Protein AF-A0A2J0KSE9-F1 (afdb_monomer_lite)

Foldseek 3Di:
DVVVVVCVVVPDPVVVLLVVCVVLLVLLVVCLVVLLPDDLVRLLCVLVVVLVVVVVPDDLVNCLSVLLNSLQSLCCVPVVDHQDSLLSVQLVCVLVVHHSDDDPPNPNLSSVLSNLSSVLSVQQEDEDADAAPVCLVVSCVNSVSSQVSSVFFADEDHPPDDQVSVVVHSSTSYYGYHPVRVVVLVVVCVVDPDNVSRD

pLDDT: mean 95.35, std 8.47, range [57.0, 98.94]

Radius of gyration: 18.78 Å; chains: 1; bounding box: 44×55×50 Å

Secondary structure (DSSP, 8-state):
-HHHHHHHHH--HHHHHHHHHHHHHHHHHHHHHHHTTS-HHHHHTHHHHHHHHHHTT--HHHHHHHHHHHHHHHHHHHHS-PPPHHHHHHHHHHHTT------TTS-HHHHHHHHHHHHHTTSS-EEEEESSHHHHHHHHHHHHHHHHHTT--EEE--TT--HHHHHHHHTSSEEEEEHHHHHHHHHHHTT-SSGGG--

Sequence (199 aa):
MLNWILSKTIGTQNSRMLRRFAPTVERINSLEPEISRLSDAALGAKTAVFKERLKNGETLDALLPEAFAVVRETGKRILNMRHFDVQLIGGMALHRGKIAEMATGEGKTLVATLAVYLNALTGKGVHVVTVNDYLAKRDREWMGPIYEFLGLTIDTIQHNSSQEERQRAYASDVTYGTNNEFGFDYLRDNMVRHVSQRV

Structure (mmCIF, N/CA/C/O backbone):
data_AF-A0A2J0KSE9-F1
#
_entry.id   AF-A0A2J0KSE9-F1
#
loop_
_atom_site.group_PDB
_atom_site.id
_atom_site.type_symbol
_atom_site.label_atom_id
_atom_site.label_alt_id
_atom_site.label_comp_id
_atom_site.label_asym_id
_atom_site.label_entity_id
_atom_site.label_seq_id
_atom_site.pdbx_PDB_ins_code
_atom_site.Cartn_x
_atom_site.Cartn_y
_atom_site.Cartn_z
_atom_site.occupancy
_atom_site.B_iso_or_equiv
_atom_site.auth_seq_id
_atom_site.auth_comp_id
_atom_site.auth_asym_id
_atom_site.auth_atom_id
_atom_site.pdbx_PDB_model_num
ATOM 1 N N . MET A 1 1 ? -20.892 33.898 -13.514 1.00 57.00 1 MET A N 1
ATOM 2 C CA . MET A 1 1 ? -21.308 34.191 -12.120 1.00 57.00 1 MET A CA 1
ATOM 3 C C . MET A 1 1 ? -22.178 33.094 -11.509 1.00 57.00 1 MET A C 1
ATOM 5 O O . MET A 1 1 ? -21.810 32.598 -10.453 1.00 57.00 1 MET A O 1
ATOM 9 N N . LEU A 1 2 ? -23.258 32.646 -12.165 1.00 59.06 2 LEU A N 1
ATOM 10 C CA . LEU A 1 2 ? -24.169 31.622 -11.620 1.00 59.06 2 LEU A CA 1
ATOM 11 C C . LEU A 1 2 ? -23.479 30.278 -11.288 1.00 59.06 2 LEU A C 1
ATOM 13 O O . LEU A 1 2 ? -23.631 29.769 -10.183 1.00 59.06 2 LEU A O 1
ATOM 17 N N . ASN A 1 3 ? -22.623 29.764 -12.183 1.00 60.75 3 ASN A N 1
ATOM 18 C CA . ASN A 1 3 ? -21.849 28.530 -11.950 1.00 60.75 3 ASN A CA 1
ATOM 19 C C . ASN A 1 3 ? -20.848 28.637 -10.785 1.00 60.75 3 ASN A C 1
ATOM 21 O O . ASN A 1 3 ? -20.603 27.655 -10.091 1.00 60.75 3 ASN A O 1
ATOM 25 N N . TRP A 1 4 ? -20.292 29.826 -10.534 1.00 67.19 4 TRP A N 1
ATOM 26 C CA . TRP A 1 4 ? -19.368 30.057 -9.419 1.00 67.19 4 TRP A CA 1
ATOM 27 C C . TRP A 1 4 ? -20.111 30.031 -8.077 1.00 67.19 4 TRP A C 1
ATOM 29 O O . TRP A 1 4 ? -19.671 29.365 -7.142 1.00 67.19 4 TRP A O 1
ATOM 39 N N . ILE A 1 5 ? -21.292 30.654 -8.013 1.00 66.19 5 ILE A N 1
ATOM 40 C CA . ILE A 1 5 ? -22.157 30.645 -6.824 1.00 66.19 5 ILE A CA 1
ATOM 41 C C . ILE A 1 5 ? -22.696 29.228 -6.550 1.00 66.19 5 ILE A C 1
ATOM 43 O O . ILE A 1 5 ? -22.617 28.760 -5.417 1.00 66.19 5 ILE A O 1
ATOM 47 N N . LEU A 1 6 ? -23.143 28.503 -7.584 1.00 60.50 6 LEU A N 1
ATOM 48 C CA . LEU A 1 6 ? -23.597 27.107 -7.477 1.00 60.50 6 LEU A CA 1
ATOM 49 C C . LEU A 1 6 ? -22.476 26.148 -7.041 1.00 60.50 6 LEU A C 1
ATOM 51 O O . LEU A 1 6 ? -22.708 25.251 -6.233 1.00 60.50 6 LEU A O 1
ATOM 55 N N . SER A 1 7 ? -21.240 26.352 -7.514 1.00 59.66 7 SER A N 1
ATOM 56 C CA . SER A 1 7 ? -20.082 25.561 -7.069 1.00 59.66 7 SER A CA 1
ATOM 57 C C . SER A 1 7 ? -19.719 25.794 -5.596 1.00 59.66 7 SER A C 1
ATOM 59 O O . SER A 1 7 ? -19.244 24.868 -4.938 1.00 59.66 7 SER A O 1
ATOM 61 N N . LYS A 1 8 ? -19.991 26.991 -5.052 1.00 62.00 8 LYS A N 1
ATOM 62 C CA . LYS A 1 8 ? -19.783 27.316 -3.632 1.00 62.00 8 LYS A CA 1
ATOM 63 C C . LYS A 1 8 ? -20.833 26.684 -2.715 1.00 62.00 8 LYS A C 1
ATOM 65 O O . LYS A 1 8 ? -20.494 26.330 -1.591 1.00 62.00 8 LYS A O 1
ATOM 70 N N . THR A 1 9 ? -22.075 26.524 -3.173 1.00 60.41 9 THR A N 1
ATOM 71 C CA . THR A 1 9 ? -23.174 25.972 -2.359 1.00 60.41 9 THR A CA 1
ATOM 72 C C . THR A 1 9 ? -23.300 24.448 -2.471 1.00 60.41 9 THR A C 1
ATOM 74 O O . THR A 1 9 ? -23.519 23.779 -1.464 1.00 60.41 9 THR A O 1
ATOM 77 N N . ILE A 1 10 ? -23.094 23.872 -3.661 1.00 66.38 10 ILE A N 1
ATOM 78 C CA . ILE A 1 10 ? -23.206 22.418 -3.919 1.00 66.38 10 ILE A CA 1
ATOM 79 C C . ILE A 1 10 ? -21.850 21.700 -3.739 1.00 66.38 10 ILE A C 1
ATOM 81 O O . ILE A 1 10 ? -21.796 20.491 -3.488 1.00 66.38 10 ILE A O 1
ATOM 85 N N . GLY A 1 11 ? -20.745 22.449 -3.797 1.00 69.62 11 GLY A N 1
ATOM 86 C CA . GLY A 1 11 ? -19.382 21.924 -3.772 1.00 69.62 11 GLY A CA 1
ATOM 87 C C . GLY A 1 11 ? -18.942 21.363 -5.128 1.00 69.62 11 GLY A C 1
ATOM 88 O O . GLY A 1 11 ? -19.752 20.964 -5.970 1.00 69.62 11 GLY A O 1
ATOM 89 N N . THR A 1 12 ? -17.628 21.300 -5.351 1.00 84.06 12 THR A N 1
ATOM 90 C CA . THR A 1 12 ? -17.071 20.668 -6.556 1.00 84.06 12 THR A CA 1
ATOM 91 C C . THR A 1 12 ? -17.285 19.149 -6.521 1.00 84.06 12 THR A C 1
ATOM 93 O O . THR A 1 12 ? -17.648 18.568 -5.493 1.00 84.06 12 THR A O 1
ATOM 96 N N . GLN A 1 13 ? -17.061 18.467 -7.647 1.00 82.56 13 GLN A N 1
ATOM 97 C CA . GLN A 1 13 ? -17.038 17.000 -7.674 1.00 82.56 13 GLN A CA 1
ATOM 98 C C . GLN A 1 13 ? -16.040 16.436 -6.646 1.00 82.56 13 GLN A C 1
ATOM 100 O O . GLN A 1 13 ? -16.376 15.495 -5.926 1.00 82.56 13 GLN A O 1
ATOM 105 N N . ASN A 1 14 ? -14.871 17.072 -6.512 1.00 83.31 14 ASN A N 1
ATOM 106 C CA . ASN A 1 14 ? -13.844 16.687 -5.545 1.00 83.31 14 ASN A CA 1
ATOM 107 C C . ASN A 1 14 ? -14.318 16.915 -4.107 1.00 83.31 14 ASN A C 1
ATOM 109 O O . ASN A 1 14 ? -14.236 16.002 -3.292 1.00 83.31 14 ASN A O 1
ATOM 113 N N . SER A 1 15 ? -14.918 18.070 -3.799 1.00 84.81 15 SER A N 1
ATOM 114 C CA . SER A 1 15 ? -15.466 18.336 -2.460 1.00 84.81 15 SER A CA 1
ATOM 115 C C . SER A 1 15 ? -16.537 17.315 -2.064 1.00 84.81 15 SER A C 1
ATOM 117 O O . SER A 1 15 ? -16.578 16.867 -0.920 1.00 84.81 15 SER A O 1
ATOM 119 N N . ARG A 1 16 ? -17.389 16.902 -3.011 1.00 86.12 16 ARG A N 1
ATOM 120 C CA . ARG A 1 16 ? -18.399 15.858 -2.776 1.00 86.12 16 ARG A CA 1
ATOM 121 C C . ARG A 1 16 ? -17.774 14.478 -2.576 1.00 86.12 16 ARG A C 1
ATOM 123 O O . ARG A 1 16 ? -18.254 13.732 -1.730 1.00 86.12 16 ARG A O 1
ATOM 130 N N . MET A 1 17 ? -16.713 14.140 -3.309 1.00 85.56 17 MET A N 1
ATOM 131 C CA . MET A 1 17 ? -15.977 12.887 -3.111 1.00 85.56 17 MET A CA 1
ATOM 132 C C . MET A 1 17 ? -15.304 12.842 -1.735 1.00 85.56 17 MET A C 1
ATOM 134 O O . MET A 1 17 ? -15.473 11.861 -1.021 1.00 85.56 17 MET A O 1
ATOM 138 N N . LEU A 1 18 ? -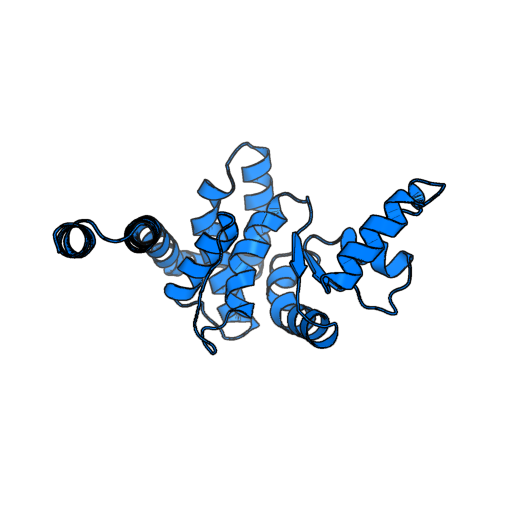14.635 13.921 -1.323 1.00 87.81 18 LEU A N 1
ATOM 139 C CA . LEU A 1 18 ? -14.011 14.022 -0.001 1.00 87.81 18 LEU A CA 1
ATOM 140 C C . LEU A 1 18 ? -15.038 13.866 1.128 1.00 87.81 18 LEU A C 1
ATOM 142 O O . LEU A 1 18 ? -14.812 13.104 2.064 1.00 87.81 18 LEU A O 1
ATOM 146 N N . ARG A 1 19 ? -16.215 14.498 1.005 1.00 90.06 19 ARG A N 1
ATOM 147 C CA . ARG A 1 19 ? -17.318 14.316 1.970 1.00 90.06 19 ARG A CA 1
ATOM 148 C C . ARG A 1 19 ? -17.792 12.864 2.072 1.00 90.06 19 ARG A C 1
ATOM 150 O O . ARG A 1 19 ? -18.207 12.450 3.144 1.00 90.06 19 ARG A O 1
ATOM 157 N N . ARG A 1 20 ? -17.718 12.081 0.988 1.00 92.25 20 ARG A N 1
ATOM 158 C CA . ARG A 1 20 ? -18.073 10.648 1.005 1.00 92.25 20 ARG A CA 1
ATOM 159 C C . ARG A 1 20 ? -17.039 9.781 1.724 1.00 92.25 20 ARG A C 1
ATOM 161 O O . ARG A 1 20 ? -17.387 8.680 2.125 1.00 92.25 20 ARG A O 1
ATOM 168 N N . PHE A 1 21 ? -15.804 10.254 1.880 1.00 95.69 21 PHE A N 1
ATOM 169 C CA . PHE A 1 21 ? -14.764 9.542 2.622 1.00 95.69 21 PHE A CA 1
ATOM 170 C C . PHE A 1 21 ? -14.798 9.817 4.125 1.00 95.69 21 PHE A C 1
ATOM 172 O O . PHE A 1 21 ? -14.326 8.979 4.887 1.00 95.69 21 PHE A O 1
ATOM 179 N N . ALA A 1 22 ? -15.373 10.942 4.563 1.00 95.62 22 ALA A N 1
ATOM 180 C CA . ALA A 1 22 ? -15.406 11.319 5.977 1.00 95.62 22 ALA A CA 1
ATOM 181 C C . ALA A 1 22 ? -16.014 10.235 6.898 1.00 95.62 22 ALA A C 1
ATOM 183 O O . ALA A 1 22 ? -15.348 9.878 7.869 1.00 95.62 22 ALA A O 1
ATOM 184 N N . PRO A 1 23 ? -17.164 9.602 6.573 1.00 97.81 23 PRO A N 1
ATOM 185 C CA . PRO A 1 23 ? -17.704 8.525 7.411 1.00 97.81 23 PRO A CA 1
ATOM 186 C C . PRO A 1 23 ? -16.762 7.318 7.513 1.00 97.81 23 PRO A C 1
ATOM 188 O O . PRO A 1 23 ? -16.669 6.666 8.550 1.00 97.81 23 PRO A O 1
ATOM 191 N N . THR A 1 24 ? -16.025 7.016 6.441 1.00 98.31 24 THR A N 1
ATOM 192 C CA . THR A 1 24 ? -15.040 5.931 6.435 1.00 98.31 24 THR A CA 1
ATOM 193 C C . THR A 1 24 ? -13.815 6.280 7.279 1.00 98.31 24 THR A C 1
ATOM 195 O O . THR A 1 24 ? -13.326 5.419 8.004 1.00 98.31 24 THR A O 1
ATOM 198 N N . VAL A 1 25 ? -13.344 7.534 7.245 1.00 98.62 25 VAL A N 1
ATOM 199 C CA . VAL A 1 25 ? -12.281 8.021 8.145 1.00 98.62 25 VAL A CA 1
ATOM 200 C C . VAL A 1 25 ? -12.707 7.869 9.604 1.00 98.62 25 VAL A C 1
ATOM 202 O O . VAL A 1 25 ? -11.964 7.298 10.398 1.00 98.62 25 VAL A O 1
ATOM 205 N N . GLU A 1 26 ? -13.916 8.315 9.950 1.00 98.44 26 GLU A N 1
ATOM 206 C CA . GLU A 1 26 ? -14.472 8.165 11.300 1.00 98.44 26 GLU A CA 1
ATOM 207 C C . GLU A 1 26 ? -14.541 6.693 11.714 1.00 98.44 26 GLU A C 1
ATOM 209 O O . GLU A 1 26 ? -14.135 6.340 12.824 1.00 98.44 26 GLU A O 1
ATOM 214 N N . ARG A 1 27 ? -14.967 5.809 10.802 1.00 98.62 27 ARG A N 1
ATOM 215 C CA . ARG A 1 27 ? -14.986 4.366 11.053 1.00 98.62 27 ARG A CA 1
ATOM 216 C C . ARG A 1 27 ? -13.585 3.816 11.317 1.00 98.62 27 ARG A C 1
ATOM 218 O O . ARG A 1 27 ? -13.425 3.093 12.295 1.00 98.62 27 ARG A O 1
ATOM 225 N N . ILE A 1 28 ? -12.583 4.173 10.512 1.00 98.81 28 ILE A N 1
ATOM 226 C CA . ILE A 1 28 ? -11.183 3.759 10.723 1.00 98.81 28 ILE A CA 1
ATOM 227 C C . ILE A 1 28 ? -10.681 4.256 12.086 1.00 98.81 28 ILE A C 1
ATOM 229 O O . ILE A 1 28 ? -10.120 3.479 12.856 1.00 98.81 28 ILE A O 1
ATOM 233 N N . ASN A 1 29 ? -10.928 5.526 12.422 1.00 98.62 29 ASN A N 1
ATOM 234 C CA . ASN A 1 29 ? -10.544 6.122 13.705 1.00 98.62 29 ASN A CA 1
ATOM 235 C C . ASN A 1 29 ? -11.205 5.397 14.890 1.00 98.62 29 ASN A C 1
ATOM 237 O O . ASN A 1 29 ? -10.548 5.129 15.893 1.00 98.62 29 ASN A O 1
ATOM 241 N N . SER A 1 30 ? -12.480 5.017 14.758 1.00 98.69 30 SER A N 1
ATOM 242 C CA . SER A 1 30 ? -13.219 4.307 15.812 1.00 98.69 30 SER A CA 1
ATOM 243 C C . SER A 1 30 ? -12.651 2.923 16.151 1.00 98.69 30 SER A C 1
ATOM 245 O O . SER A 1 30 ? -12.906 2.419 17.240 1.00 98.69 30 SER A O 1
ATOM 247 N N . LEU A 1 31 ? -11.880 2.314 15.241 1.00 98.69 31 LEU A N 1
ATOM 248 C CA . LEU A 1 31 ? -11.270 0.994 15.431 1.00 98.69 31 LEU A CA 1
ATOM 249 C C . LEU A 1 31 ? -9.934 1.056 16.186 1.00 98.69 31 LEU A C 1
ATOM 251 O O . LEU A 1 31 ? -9.480 0.038 16.704 1.00 98.69 31 LEU A O 1
ATOM 255 N N . GLU A 1 32 ? -9.299 2.227 16.284 1.00 98.19 32 GLU A N 1
ATOM 256 C CA . GLU A 1 32 ? -7.974 2.370 16.901 1.00 98.19 32 GLU A CA 1
ATOM 257 C C . GLU A 1 32 ? -7.900 1.846 18.350 1.00 98.19 32 GLU A C 1
ATOM 259 O O . GLU A 1 32 ? -6.940 1.136 18.655 1.00 98.19 32 GLU A O 1
ATOM 264 N N . PRO A 1 33 ? -8.880 2.085 19.249 1.00 98.44 33 PRO A N 1
ATOM 265 C CA . PRO A 1 33 ? -8.831 1.553 20.613 1.00 98.44 33 PRO A CA 1
ATOM 266 C C . PRO A 1 33 ? -8.828 0.021 20.693 1.00 98.44 33 PRO A C 1
ATOM 268 O O . PRO A 1 33 ? -8.283 -0.533 21.643 1.00 98.44 33 PRO A O 1
ATOM 271 N N . GLU A 1 34 ? -9.443 -0.664 19.728 1.00 98.38 34 GLU A N 1
ATOM 272 C CA . GLU A 1 34 ? -9.455 -2.128 19.654 1.00 98.38 34 GLU A CA 1
ATOM 273 C C . GLU A 1 34 ? -8.165 -2.646 19.009 1.00 98.38 34 GLU A C 1
ATOM 275 O O . GLU A 1 34 ? -7.479 -3.491 19.582 1.00 98.38 34 GLU A O 1
ATOM 280 N N . ILE A 1 35 ? -7.799 -2.094 17.848 1.00 98.44 35 ILE A N 1
ATOM 281 C CA . ILE A 1 35 ? -6.635 -2.530 17.067 1.00 98.44 35 ILE A CA 1
ATOM 282 C C . ILE A 1 35 ? -5.326 -2.291 17.832 1.00 98.44 35 ILE A C 1
ATOM 284 O O . ILE A 1 35 ? -4.460 -3.163 17.853 1.00 98.44 35 ILE A O 1
ATOM 288 N N . SER A 1 36 ? -5.197 -1.162 18.535 1.00 98.06 36 SER A N 1
ATOM 289 C CA . SER A 1 36 ? -4.003 -0.849 19.336 1.00 98.06 36 SER A CA 1
ATOM 290 C C . SER A 1 36 ? -3.784 -1.793 20.523 1.00 98.06 36 SER A C 1
ATOM 292 O O . SER A 1 36 ? -2.659 -1.913 21.002 1.00 98.06 36 SER A O 1
ATOM 294 N N . ARG A 1 37 ? -4.824 -2.503 20.985 1.00 98.44 37 ARG A N 1
ATOM 295 C CA . ARG A 1 37 ? -4.725 -3.499 22.068 1.00 98.44 37 ARG A CA 1
ATOM 296 C C . ARG A 1 37 ? -4.316 -4.884 21.579 1.00 98.44 37 ARG A C 1
ATOM 298 O O . ARG A 1 37 ? -4.009 -5.743 22.404 1.00 98.44 37 ARG A O 1
ATOM 305 N N . LEU A 1 38 ? -4.329 -5.124 20.269 1.00 98.62 38 LEU A N 1
ATOM 306 C CA . LEU A 1 38 ? -3.883 -6.394 19.711 1.00 98.62 38 LEU A CA 1
ATOM 307 C C . LEU A 1 38 ? -2.393 -6.590 19.996 1.00 98.62 38 LEU A C 1
ATOM 309 O O . LEU A 1 38 ? -1.599 -5.654 19.882 1.00 98.62 38 LEU A O 1
ATOM 313 N N . SER A 1 39 ? -1.999 -7.819 20.323 1.00 98.62 39 SER A N 1
ATOM 314 C CA . SER A 1 39 ? -0.588 -8.203 20.297 1.00 98.62 39 SER A CA 1
ATOM 315 C C . SER A 1 39 ? -0.064 -8.182 18.862 1.00 98.62 39 SER A C 1
ATOM 317 O O . SER A 1 39 ? -0.846 -8.247 17.913 1.00 98.62 39 SER A O 1
ATOM 319 N N . ASP A 1 40 ? 1.255 -8.138 18.685 1.00 98.44 40 ASP A N 1
ATOM 320 C CA . ASP A 1 40 ? 1.854 -8.166 17.346 1.00 98.44 40 ASP A CA 1
ATOM 321 C C . ASP A 1 40 ? 1.447 -9.420 16.563 1.00 98.44 40 ASP A C 1
ATOM 323 O O . ASP A 1 40 ? 1.081 -9.331 15.393 1.00 98.44 40 ASP A O 1
ATOM 327 N N . ALA A 1 41 ? 1.386 -10.572 17.239 1.00 98.19 41 ALA A N 1
ATOM 328 C CA . ALA A 1 41 ? 0.901 -11.817 16.649 1.00 98.19 41 ALA A CA 1
ATOM 329 C C . ALA A 1 41 ? -0.567 -11.718 16.196 1.00 98.19 41 ALA A C 1
ATOM 331 O O . ALA A 1 41 ? -0.908 -12.156 15.098 1.00 98.19 41 ALA A O 1
ATOM 332 N N . ALA A 1 42 ? -1.440 -11.118 17.012 1.00 98.50 42 ALA A N 1
ATOM 333 C CA . ALA A 1 42 ? -2.848 -10.945 16.660 1.00 98.50 42 ALA A CA 1
ATOM 334 C C . ALA A 1 42 ? -3.046 -9.916 15.533 1.00 98.50 42 ALA A C 1
ATOM 336 O O . ALA A 1 42 ? -3.939 -10.089 14.704 1.00 98.50 42 ALA A O 1
ATOM 337 N N . LEU A 1 43 ? -2.214 -8.870 15.486 1.00 98.62 43 LEU A N 1
ATOM 338 C CA . LEU A 1 43 ? -2.227 -7.864 14.426 1.00 98.62 43 LEU A CA 1
ATOM 339 C C . LEU A 1 43 ? -1.762 -8.468 13.092 1.00 98.62 43 LEU A C 1
ATOM 341 O O . LEU A 1 43 ? -2.473 -8.343 12.098 1.00 98.62 43 LEU A O 1
ATOM 345 N N . GLY A 1 44 ? -0.640 -9.196 13.080 1.00 98.00 44 GLY A N 1
ATOM 346 C CA . GLY A 1 44 ? -0.149 -9.912 11.895 1.00 98.00 44 GLY A CA 1
ATOM 347 C C . GLY A 1 44 ? -1.130 -10.977 11.387 1.00 98.00 44 GLY A C 1
ATOM 348 O O . GLY A 1 44 ? -1.324 -11.133 10.181 1.00 98.00 44 GLY A O 1
ATOM 349 N N . ALA A 1 45 ? -1.850 -11.650 12.293 1.00 98.25 45 ALA A N 1
ATOM 350 C CA . ALA A 1 45 ? -2.863 -12.644 11.933 1.00 98.25 45 ALA A CA 1
ATOM 351 C C . ALA A 1 45 ? -4.093 -12.059 11.207 1.00 98.25 45 ALA A C 1
ATOM 353 O O . ALA A 1 45 ? -4.830 -12.811 10.559 1.00 98.25 45 ALA A O 1
ATOM 354 N N . LYS A 1 46 ? -4.324 -10.735 11.252 1.00 98.75 46 LYS A N 1
ATOM 355 C CA . LYS A 1 46 ? -5.463 -10.100 10.563 1.00 98.75 46 LYS A CA 1
ATOM 356 C C . LYS A 1 46 ? -5.435 -10.323 9.052 1.00 98.75 46 LYS A C 1
ATOM 358 O O . LYS A 1 46 ? -6.498 -10.485 8.459 1.00 98.75 46 LYS A O 1
ATOM 363 N N . THR A 1 47 ? -4.257 -10.433 8.437 1.00 98.75 47 THR A N 1
ATOM 364 C CA . THR A 1 47 ? -4.138 -10.714 6.997 1.00 98.75 47 THR A CA 1
ATOM 365 C C . THR A 1 47 ? -4.801 -12.034 6.609 1.00 98.75 47 THR A C 1
ATOM 367 O O . THR A 1 47 ? -5.544 -12.078 5.629 1.00 98.75 47 THR A O 1
ATOM 370 N N . ALA A 1 48 ? -4.592 -13.102 7.386 1.00 98.38 48 ALA A N 1
ATOM 371 C CA . ALA A 1 48 ? -5.224 -14.395 7.122 1.00 98.38 48 ALA A CA 1
ATOM 372 C C . ALA A 1 48 ? -6.753 -14.308 7.262 1.00 98.38 48 ALA A C 1
ATOM 374 O O . ALA A 1 48 ? -7.480 -14.821 6.413 1.00 98.38 48 ALA A O 1
ATOM 375 N N . VAL A 1 49 ? -7.234 -13.582 8.278 1.00 98.62 49 VAL A N 1
ATOM 376 C CA . VAL A 1 49 ? -8.668 -13.329 8.492 1.00 98.62 49 VAL A CA 1
ATOM 377 C C . VAL A 1 49 ? -9.282 -12.574 7.310 1.00 98.62 49 VAL A C 1
ATOM 379 O O . VAL A 1 49 ? -10.351 -12.948 6.833 1.00 98.62 49 VAL A O 1
ATOM 382 N N . PHE A 1 50 ? -8.616 -11.536 6.800 1.00 98.81 50 PHE A N 1
ATOM 383 C CA . PHE A 1 50 ? -9.114 -10.774 5.654 1.00 98.81 50 PHE A CA 1
ATOM 384 C C . PHE A 1 50 ? -9.100 -11.587 4.357 1.00 98.81 50 PHE A C 1
ATOM 386 O O . PHE A 1 50 ? -10.081 -11.553 3.615 1.00 98.81 50 PHE A O 1
ATOM 393 N N . LYS A 1 51 ? -8.037 -12.363 4.098 1.00 98.69 51 LYS A N 1
ATOM 394 C CA . LYS A 1 51 ? -7.979 -13.279 2.945 1.00 98.69 51 LYS A CA 1
ATOM 395 C C . LYS A 1 51 ? -9.113 -14.312 3.002 1.00 98.69 51 LYS A C 1
ATOM 397 O O . LYS A 1 51 ? -9.717 -14.603 1.974 1.00 98.69 51 LYS A O 1
ATOM 402 N N . GLU A 1 52 ? -9.448 -14.822 4.186 1.00 98.50 52 GLU A N 1
ATOM 403 C CA . GLU A 1 52 ? -10.569 -15.752 4.365 1.00 98.50 52 GLU A CA 1
ATOM 404 C C . GLU A 1 52 ? -11.934 -15.080 4.146 1.00 98.50 52 GLU A C 1
ATOM 406 O O . GLU A 1 52 ? -12.783 -15.606 3.431 1.00 98.50 52 GLU A O 1
ATOM 411 N N . ARG A 1 53 ? -12.139 -13.869 4.675 1.00 98.62 53 ARG A N 1
ATOM 412 C CA . ARG A 1 53 ? -13.357 -13.075 4.426 1.00 98.62 53 ARG A CA 1
ATOM 413 C C . ARG A 1 53 ? -13.570 -12.778 2.936 1.00 98.62 53 ARG A C 1
ATOM 415 O O . ARG A 1 53 ? -14.689 -12.916 2.446 1.00 98.62 53 ARG A O 1
ATOM 422 N N . LEU A 1 54 ? -12.500 -12.464 2.197 1.00 98.31 54 LEU A N 1
ATOM 423 C CA . LEU A 1 54 ? -12.547 -12.291 0.736 1.00 98.31 54 LEU A CA 1
ATOM 424 C C . LEU A 1 54 ? -12.953 -13.576 0.010 1.00 98.31 54 LEU A C 1
ATOM 426 O O . LEU A 1 54 ? -13.790 -13.530 -0.890 1.00 98.31 54 LEU A O 1
ATOM 430 N N . LYS A 1 55 ? -12.392 -14.728 0.401 1.00 97.75 55 LYS A N 1
ATOM 431 C CA . LYS A 1 55 ? -12.786 -16.030 -0.167 1.00 97.75 55 LYS A CA 1
ATOM 432 C C . LYS A 1 55 ? -14.267 -16.329 0.064 1.00 97.75 55 LYS A C 1
ATOM 434 O O . LYS A 1 55 ? -14.912 -16.896 -0.811 1.00 97.75 55 LYS A O 1
ATOM 439 N N . ASN A 1 56 ? -14.800 -15.888 1.201 1.00 98.12 56 ASN A N 1
ATOM 440 C CA . ASN A 1 56 ? -16.208 -16.025 1.565 1.00 98.12 56 ASN A CA 1
ATOM 441 C C . ASN A 1 56 ? -17.125 -14.952 0.940 1.00 98.12 56 ASN A C 1
ATOM 443 O O . ASN A 1 56 ? -18.308 -14.889 1.267 1.00 98.12 56 ASN A O 1
ATOM 447 N N . GLY A 1 57 ? -16.613 -14.138 0.009 1.00 98.06 57 GLY A N 1
ATOM 448 C CA . GLY A 1 57 ? -17.409 -13.230 -0.821 1.00 98.06 57 GLY A CA 1
ATOM 449 C C . GLY A 1 57 ? -17.527 -11.799 -0.300 1.00 98.06 57 GLY A C 1
ATOM 450 O O . GLY A 1 57 ? -18.215 -10.987 -0.922 1.00 98.06 57 GLY A O 1
ATOM 451 N N . GLU A 1 58 ? -16.859 -11.454 0.803 1.00 98.44 58 GLU A N 1
ATOM 452 C CA . GLU A 1 58 ? -16.759 -10.057 1.224 1.00 98.44 58 GLU A CA 1
ATOM 453 C C . GLU A 1 58 ? -15.945 -9.242 0.206 1.00 98.44 58 GLU A C 1
ATOM 455 O O . GLU A 1 58 ? -15.067 -9.766 -0.477 1.00 98.44 58 GLU A O 1
ATOM 460 N N . THR A 1 59 ? -16.242 -7.950 0.065 1.00 98.62 59 THR A N 1
ATOM 461 C CA . THR A 1 59 ? -15.552 -7.078 -0.896 1.00 98.62 59 THR A CA 1
ATOM 462 C C . THR A 1 59 ? -14.395 -6.325 -0.242 1.00 98.62 59 THR A C 1
ATOM 464 O O . THR A 1 59 ? -14.390 -6.079 0.964 1.00 98.62 59 THR A O 1
ATOM 467 N N . LEU A 1 60 ? -13.428 -5.873 -1.049 1.00 98.56 60 LEU A N 1
ATOM 468 C CA . LEU A 1 60 ? -12.351 -4.999 -0.565 1.00 98.56 60 LEU A CA 1
ATOM 469 C C . LEU A 1 60 ? -12.891 -3.706 0.062 1.00 98.56 60 LEU A C 1
ATOM 471 O O . LEU A 1 60 ? -12.384 -3.277 1.093 1.00 98.56 60 LEU A O 1
ATOM 475 N N . ASP A 1 61 ? -13.947 -3.120 -0.512 1.00 98.31 61 ASP A N 1
ATOM 476 C CA . ASP A 1 61 ? -14.593 -1.918 0.031 1.00 98.31 61 ASP A CA 1
ATOM 477 C C . ASP A 1 61 ? -15.170 -2.150 1.438 1.00 98.31 61 ASP A C 1
ATOM 479 O O . ASP A 1 61 ? -15.117 -1.251 2.278 1.00 98.31 61 ASP A O 1
ATOM 483 N N . ALA A 1 62 ? -15.708 -3.346 1.707 1.00 98.44 62 ALA A N 1
ATOM 484 C CA . ALA A 1 62 ? -16.222 -3.709 3.026 1.00 98.44 62 ALA A CA 1
ATOM 485 C C . ALA A 1 62 ? -15.089 -3.911 4.048 1.00 98.44 62 ALA A C 1
ATOM 487 O O . ALA A 1 62 ? -15.202 -3.463 5.189 1.00 98.44 62 ALA A O 1
ATOM 488 N N . LEU A 1 63 ? -13.967 -4.500 3.620 1.00 98.69 63 LEU A N 1
ATOM 489 C CA . LEU A 1 63 ? -12.781 -4.704 4.459 1.00 98.69 63 LEU A CA 1
ATOM 490 C C . LEU A 1 63 ? -11.970 -3.433 4.711 1.00 98.69 63 LEU A C 1
ATOM 492 O O . LEU A 1 63 ? -11.229 -3.367 5.694 1.00 98.69 63 LEU A O 1
ATOM 496 N N . LEU A 1 64 ? -12.088 -2.436 3.834 1.00 98.81 64 LEU A N 1
ATOM 497 C CA . LEU A 1 64 ? -11.242 -1.246 3.817 1.00 98.81 64 LEU A CA 1
ATOM 498 C C . LEU A 1 64 ? -11.075 -0.590 5.195 1.00 98.81 64 LEU A C 1
ATOM 500 O O . LEU A 1 64 ? -9.925 -0.328 5.555 1.00 98.81 64 LEU A O 1
ATOM 504 N N . PRO A 1 65 ? -12.132 -0.334 5.996 1.00 98.81 65 PRO A N 1
ATOM 505 C CA . PRO A 1 65 ? -11.957 0.349 7.273 1.00 98.81 65 PRO A CA 1
ATOM 506 C C . PRO A 1 65 ? -11.074 -0.431 8.256 1.00 98.81 65 PRO A C 1
ATOM 508 O O . PRO A 1 65 ? -10.199 0.150 8.897 1.00 98.81 65 PRO A O 1
ATOM 511 N N . GLU A 1 66 ? -11.271 -1.747 8.355 1.00 98.81 66 GLU A N 1
ATOM 512 C CA . GLU A 1 66 ? -10.471 -2.609 9.230 1.00 98.81 66 GLU A CA 1
ATOM 513 C C . GLU A 1 66 ? -9.048 -2.788 8.699 1.00 98.81 66 GLU A C 1
ATOM 515 O O . GLU A 1 66 ? -8.092 -2.656 9.462 1.00 98.81 66 GLU A O 1
ATOM 520 N N . ALA A 1 67 ? -8.887 -3.023 7.394 1.00 98.88 67 ALA A N 1
ATOM 521 C CA . ALA A 1 67 ? -7.576 -3.168 6.768 1.00 98.88 67 ALA A CA 1
ATOM 522 C C . ALA A 1 67 ? -6.727 -1.894 6.926 1.00 98.88 67 ALA A C 1
ATOM 524 O O . ALA A 1 67 ? -5.549 -1.971 7.267 1.00 98.88 67 ALA A O 1
ATOM 525 N N . PHE A 1 68 ? -7.324 -0.710 6.749 1.00 98.88 68 PHE A N 1
ATOM 526 C CA . PHE A 1 68 ? -6.625 0.566 6.930 1.00 98.88 68 PHE A CA 1
ATOM 527 C C . PHE A 1 68 ? -6.264 0.813 8.397 1.00 98.88 68 PHE A C 1
ATOM 529 O O . PHE A 1 68 ? -5.181 1.327 8.672 1.00 98.88 68 PHE A O 1
ATOM 536 N N . ALA A 1 69 ? -7.131 0.433 9.342 1.00 98.94 69 ALA A N 1
ATOM 537 C CA . ALA A 1 69 ? -6.820 0.526 10.767 1.00 98.94 69 ALA A CA 1
ATOM 538 C C . ALA A 1 69 ? -5.636 -0.382 11.149 1.00 98.94 69 ALA A C 1
ATOM 540 O O . ALA A 1 69 ? -4.745 0.057 11.876 1.00 98.94 69 ALA A O 1
ATOM 541 N N . VAL A 1 70 ? -5.588 -1.605 10.607 1.00 98.94 70 VAL A N 1
ATOM 542 C CA . VAL A 1 70 ? -4.470 -2.546 10.789 1.00 98.94 70 VAL A CA 1
ATOM 543 C C . VAL A 1 70 ? -3.168 -1.967 10.237 1.00 98.94 70 VAL A C 1
ATOM 545 O O . VAL A 1 70 ? -2.195 -1.865 10.977 1.00 98.94 70 VAL A O 1
ATOM 548 N N . VAL A 1 71 ? -3.158 -1.501 8.984 1.00 98.88 71 VAL A N 1
ATOM 549 C CA . VAL A 1 71 ? -1.958 -0.905 8.365 1.00 98.88 71 VAL A CA 1
ATOM 550 C C . VAL A 1 71 ? -1.488 0.340 9.117 1.00 98.88 71 VAL A C 1
ATOM 552 O O . VAL A 1 71 ? -0.286 0.519 9.312 1.00 98.88 71 VAL A O 1
ATOM 555 N N . ARG A 1 72 ? -2.414 1.194 9.572 1.00 98.88 72 ARG A N 1
ATOM 556 C CA . ARG A 1 72 ? -2.081 2.377 10.376 1.00 98.88 72 ARG A CA 1
ATOM 557 C C . ARG A 1 72 ? -1.389 1.990 11.680 1.00 98.88 72 ARG A C 1
ATOM 559 O O . ARG A 1 72 ? -0.389 2.612 12.038 1.00 98.88 72 ARG A O 1
ATOM 566 N N . GLU A 1 73 ? -1.918 1.002 12.398 1.00 98.88 73 GLU A N 1
ATOM 567 C CA . GLU A 1 73 ? -1.310 0.539 13.646 1.00 98.88 73 GLU A CA 1
ATOM 568 C C . GLU A 1 73 ? 0.055 -0.112 13.389 1.00 98.88 73 GLU A C 1
ATOM 570 O O . GLU A 1 73 ? 1.009 0.172 14.110 1.00 98.88 73 GLU A O 1
ATOM 575 N N . THR A 1 74 ? 0.204 -0.897 12.319 1.00 98.81 74 THR A N 1
ATOM 576 C CA . THR A 1 74 ? 1.507 -1.448 11.920 1.00 98.81 74 THR A CA 1
ATOM 577 C C . THR A 1 74 ? 2.516 -0.344 11.599 1.00 98.81 74 THR A C 1
ATOM 579 O O . THR A 1 74 ? 3.640 -0.386 12.093 1.00 98.81 74 THR A O 1
ATOM 582 N N . GLY A 1 75 ? 2.128 0.689 10.844 1.00 98.56 75 GLY A N 1
ATOM 583 C CA . GLY A 1 75 ? 2.993 1.842 10.567 1.00 98.56 75 GLY A CA 1
ATOM 584 C C . GLY A 1 75 ? 3.437 2.563 11.843 1.00 98.56 75 GLY A C 1
ATOM 585 O O . GLY A 1 75 ? 4.608 2.922 11.989 1.00 98.56 75 GLY A O 1
ATOM 586 N N . LYS A 1 76 ? 2.529 2.699 12.817 1.00 98.62 76 LYS A N 1
ATOM 587 C CA . LYS A 1 76 ? 2.833 3.261 14.137 1.00 98.62 76 LYS A CA 1
ATOM 588 C C . LYS A 1 76 ? 3.829 2.395 14.915 1.00 98.62 76 LYS A C 1
ATOM 590 O O . LYS A 1 76 ? 4.758 2.949 15.488 1.00 98.62 76 LYS A O 1
ATOM 595 N N . ARG A 1 77 ? 3.666 1.069 14.933 1.00 98.56 77 ARG A N 1
ATOM 596 C CA . ARG A 1 77 ? 4.549 0.155 15.686 1.00 98.56 77 ARG A CA 1
ATOM 597 C C . ARG A 1 77 ? 5.931 0.005 15.063 1.00 98.56 77 ARG A C 1
ATOM 599 O O . ARG A 1 77 ? 6.922 0.011 15.780 1.00 98.56 77 ARG A O 1
ATOM 606 N N . ILE A 1 78 ? 5.986 -0.131 13.741 1.00 98.00 78 ILE A N 1
ATOM 607 C CA . ILE A 1 78 ? 7.204 -0.526 13.026 1.00 98.00 78 ILE A CA 1
ATOM 608 C C . ILE A 1 78 ? 8.024 0.680 12.584 1.00 98.00 78 ILE A C 1
ATOM 610 O O . ILE A 1 78 ? 9.245 0.673 12.703 1.00 98.00 78 ILE A O 1
ATOM 614 N N . LEU A 1 79 ? 7.364 1.733 12.098 1.00 97.69 79 LEU A N 1
ATOM 615 C CA . LEU A 1 79 ? 8.040 2.916 11.559 1.00 97.69 79 LEU A CA 1
ATOM 616 C C . LEU A 1 79 ? 7.919 4.142 12.467 1.00 97.69 79 LEU A C 1
ATOM 618 O O . LEU A 1 79 ? 8.447 5.197 12.125 1.00 97.69 79 LEU A O 1
ATOM 622 N N . ASN A 1 80 ? 7.217 4.034 13.601 1.00 98.19 80 ASN A N 1
ATOM 623 C CA . ASN A 1 80 ? 6.844 5.174 14.440 1.00 98.19 80 ASN A CA 1
ATOM 624 C C . ASN A 1 80 ? 6.065 6.255 13.657 1.00 98.19 80 ASN A C 1
ATOM 626 O O . ASN A 1 80 ? 6.200 7.454 13.900 1.00 98.19 80 ASN A O 1
ATOM 630 N N . MET A 1 81 ? 5.252 5.828 12.682 1.00 98.12 81 MET A N 1
ATOM 631 C CA . MET A 1 81 ? 4.479 6.711 11.807 1.00 98.12 81 MET A CA 1
ATOM 632 C C . MET A 1 81 ? 3.008 6.302 11.789 1.00 98.12 81 MET A C 1
ATOM 634 O O . MET A 1 81 ? 2.610 5.365 11.102 1.00 98.12 81 MET A O 1
ATOM 638 N N . ARG A 1 82 ? 2.173 7.035 12.529 1.00 98.44 82 ARG A N 1
ATOM 639 C CA . ARG A 1 82 ? 0.715 6.867 12.492 1.00 98.44 82 ARG A CA 1
ATOM 640 C C . ARG A 1 82 ? 0.132 7.696 11.348 1.00 98.44 82 ARG A C 1
ATOM 642 O O . ARG A 1 82 ? 0.300 8.912 11.343 1.00 98.44 82 ARG A O 1
ATOM 649 N N . HIS A 1 83 ? -0.620 7.074 10.436 1.00 98.75 83 HIS A N 1
ATOM 650 C CA . HIS A 1 83 ? -1.267 7.806 9.343 1.00 98.75 83 HIS A CA 1
ATOM 651 C C . HIS A 1 83 ? -2.212 8.906 9.842 1.00 98.75 83 HIS A C 1
ATOM 653 O O . HIS A 1 83 ? -3.078 8.652 10.684 1.00 98.75 83 HIS A O 1
ATOM 659 N N . PHE A 1 84 ? -2.124 10.096 9.258 1.00 98.56 84 PHE A N 1
ATOM 660 C CA . PHE A 1 84 ? -3.099 11.172 9.433 1.00 98.56 84 PHE A CA 1
ATOM 661 C C . PHE A 1 84 ? -4.388 10.905 8.647 1.00 98.56 84 PHE A C 1
ATOM 663 O O . PHE A 1 84 ? -4.429 10.089 7.729 1.00 98.56 84 PHE A O 1
ATOM 670 N N . ASP A 1 85 ? -5.458 11.625 8.970 1.00 98.44 85 ASP A N 1
ATOM 671 C CA . ASP A 1 85 ? -6.760 11.431 8.318 1.00 98.44 85 ASP A CA 1
ATOM 672 C C . ASP A 1 85 ? -6.729 11.811 6.831 1.00 98.44 85 ASP A C 1
ATOM 674 O O . ASP A 1 85 ? -7.304 11.118 5.992 1.00 98.44 85 ASP A O 1
ATOM 678 N N . VAL A 1 86 ? -5.955 12.839 6.471 1.00 97.50 86 VAL A N 1
ATOM 679 C CA . VAL A 1 86 ? -5.696 13.196 5.065 1.00 97.50 86 VAL A CA 1
ATOM 680 C C . VAL A 1 86 ? -4.974 12.081 4.305 1.00 97.50 86 VAL A C 1
ATOM 682 O O . VAL A 1 86 ? -5.205 11.888 3.112 1.00 97.50 86 VAL A O 1
ATOM 685 N N . GLN A 1 87 ? -4.149 11.291 4.996 1.00 98.69 87 GLN A N 1
ATOM 686 C CA . GLN A 1 87 ? -3.453 10.152 4.406 1.00 98.69 87 GLN A CA 1
ATOM 687 C C . GLN A 1 87 ? -4.397 8.961 4.207 1.00 98.69 87 GLN A C 1
ATOM 689 O O . GLN A 1 87 ? -4.317 8.299 3.174 1.00 98.69 87 GLN A O 1
ATOM 694 N N . LEU A 1 88 ? -5.350 8.737 5.123 1.00 98.75 88 LEU A N 1
ATOM 695 C CA . LEU A 1 88 ? -6.427 7.759 4.914 1.00 98.75 88 LEU A CA 1
ATOM 696 C C . LEU A 1 88 ? -7.272 8.107 3.684 1.00 98.75 88 LEU A C 1
ATOM 698 O O . LEU A 1 88 ? -7.596 7.234 2.880 1.00 98.75 88 LEU A O 1
ATOM 702 N N . ILE A 1 89 ? -7.596 9.391 3.512 1.00 98.25 89 ILE A N 1
ATOM 703 C CA . ILE A 1 89 ? -8.294 9.902 2.327 1.00 98.25 89 ILE A CA 1
ATOM 704 C C . ILE A 1 89 ? -7.487 9.624 1.057 1.00 98.25 89 ILE A C 1
ATOM 706 O O . ILE A 1 89 ? -8.047 9.127 0.078 1.00 98.25 89 ILE A O 1
ATOM 710 N N . GLY A 1 90 ? -6.179 9.893 1.082 1.00 98.31 90 GLY A N 1
ATOM 711 C CA . GLY A 1 90 ? -5.275 9.564 -0.019 1.00 98.31 90 GLY A CA 1
ATOM 712 C C . GLY A 1 90 ? -5.303 8.073 -0.365 1.00 98.31 90 GLY A C 1
ATOM 713 O O . GLY A 1 90 ? -5.498 7.719 -1.525 1.00 98.31 90 GLY A O 1
ATOM 714 N N . GLY A 1 91 ? -5.215 7.195 0.639 1.00 98.62 91 GLY A N 1
ATOM 715 C CA . GLY A 1 91 ? -5.294 5.744 0.452 1.00 98.62 91 GLY A CA 1
ATOM 716 C C . GLY A 1 91 ? -6.625 5.296 -0.164 1.00 98.62 91 GLY A C 1
ATOM 717 O O . GLY A 1 91 ? -6.641 4.488 -1.091 1.00 98.62 91 GLY A O 1
ATOM 718 N N . MET A 1 92 ? -7.749 5.866 0.279 1.00 98.56 92 MET A N 1
ATOM 719 C CA . MET A 1 92 ? -9.069 5.576 -0.297 1.00 98.56 92 MET A CA 1
ATOM 720 C C . MET A 1 92 ? -9.197 6.058 -1.743 1.00 98.56 92 MET A C 1
ATOM 722 O O . MET A 1 92 ? -9.789 5.368 -2.574 1.00 98.56 92 MET A O 1
ATOM 726 N N . ALA A 1 93 ? -8.638 7.227 -2.064 1.00 97.94 93 ALA A N 1
ATOM 727 C CA . ALA A 1 93 ? -8.608 7.728 -3.432 1.00 97.94 93 ALA A CA 1
ATOM 728 C C . ALA A 1 93 ? -7.810 6.786 -4.350 1.00 97.94 93 ALA A C 1
ATOM 730 O O . ALA A 1 93 ? -8.307 6.428 -5.419 1.00 97.94 93 ALA A O 1
ATOM 731 N N . LEU A 1 94 ? -6.635 6.324 -3.904 1.00 98.44 94 LEU A N 1
ATOM 732 C CA . LEU A 1 94 ? -5.814 5.355 -4.638 1.00 98.44 94 LEU A CA 1
ATOM 733 C C . LEU A 1 94 ? -6.548 4.024 -4.845 1.00 98.44 94 LEU A C 1
ATOM 735 O O . LEU A 1 94 ? -6.617 3.539 -5.972 1.00 98.44 94 LEU A O 1
ATOM 739 N N . HIS A 1 95 ? -7.163 3.464 -3.796 1.00 98.44 95 HIS A N 1
ATOM 740 C CA . HIS A 1 95 ? -7.942 2.225 -3.908 1.00 98.44 95 HIS A CA 1
ATOM 741 C C . HIS A 1 95 ? -9.090 2.347 -4.925 1.00 98.44 95 HIS A C 1
ATOM 743 O O . HIS A 1 95 ? -9.350 1.422 -5.687 1.00 98.44 95 HIS A O 1
ATOM 749 N N . ARG A 1 96 ? -9.727 3.522 -5.018 1.00 96.75 96 ARG A N 1
ATOM 750 C CA . ARG A 1 96 ? -10.794 3.799 -5.996 1.00 96.75 96 ARG A CA 1
ATOM 751 C C . ARG A 1 96 ? -10.299 4.154 -7.403 1.00 96.75 96 ARG A C 1
ATOM 753 O O . ARG A 1 96 ? -11.079 4.682 -8.204 1.00 96.75 96 ARG A O 1
ATOM 760 N N . GLY A 1 97 ? -9.022 3.919 -7.706 1.00 96.88 97 GLY A N 1
ATOM 761 C CA . GLY A 1 97 ? -8.431 4.200 -9.015 1.00 96.88 97 GLY A CA 1
ATOM 762 C C . GLY A 1 97 ? -8.419 5.691 -9.360 1.00 96.88 97 GLY A C 1
ATOM 763 O O . GLY A 1 97 ? -8.654 6.067 -10.510 1.00 96.88 97 GLY A O 1
ATOM 764 N N . LYS A 1 98 ? -8.238 6.562 -8.359 1.00 96.31 98 LYS A N 1
ATOM 765 C CA . LYS A 1 98 ? -8.115 8.017 -8.532 1.00 96.31 98 LYS A CA 1
ATOM 766 C C . LYS A 1 98 ? -6.688 8.478 -8.268 1.00 96.31 98 LYS A C 1
ATOM 768 O O . LYS A 1 98 ? -5.904 7.799 -7.614 1.00 96.31 98 LYS A O 1
ATOM 773 N N . ILE A 1 99 ? -6.380 9.680 -8.747 1.00 96.62 99 ILE A N 1
ATOM 774 C CA . ILE A 1 99 ? -5.131 10.369 -8.428 1.00 96.62 99 ILE A CA 1
ATOM 775 C C . ILE A 1 99 ? -5.318 11.093 -7.093 1.00 96.62 99 ILE A C 1
ATOM 777 O O . ILE A 1 99 ? -6.186 11.958 -6.968 1.00 96.62 99 ILE A O 1
ATOM 781 N N . ALA A 1 100 ? -4.506 10.736 -6.101 1.00 96.00 100 ALA A N 1
ATOM 782 C CA . ALA A 1 100 ? -4.436 11.442 -4.828 1.00 96.00 100 ALA A CA 1
ATOM 783 C C . ALA A 1 100 ? -3.423 12.594 -4.932 1.00 96.00 100 ALA A C 1
ATOM 785 O O . ALA A 1 100 ? -2.225 12.410 -4.709 1.00 96.00 100 ALA A O 1
ATOM 786 N N . GLU A 1 101 ? -3.896 13.788 -5.294 1.00 95.81 101 GLU A N 1
ATOM 787 C CA . GLU A 1 101 ? -3.068 14.994 -5.239 1.00 95.81 101 GLU A CA 1
ATOM 788 C C . GLU A 1 101 ? -2.842 15.391 -3.777 1.00 95.81 101 GLU A C 1
ATOM 790 O O . GLU A 1 101 ? -3.779 15.642 -3.022 1.00 95.81 101 GLU A O 1
ATOM 795 N N . MET A 1 102 ? -1.578 15.426 -3.369 1.00 95.81 102 MET A N 1
ATOM 796 C CA . MET A 1 102 ? -1.162 15.805 -2.021 1.00 95.81 102 MET A CA 1
ATOM 797 C C . MET A 1 102 ? 0.035 16.747 -2.143 1.00 95.81 102 MET A C 1
ATOM 799 O O . MET A 1 102 ? 0.783 16.661 -3.122 1.00 95.81 102 MET A O 1
ATOM 803 N N . ALA A 1 103 ? 0.283 17.607 -1.161 1.00 95.62 103 ALA A N 1
ATOM 804 C CA . ALA A 1 103 ? 1.495 18.423 -1.156 1.00 95.62 103 ALA A CA 1
ATOM 805 C C . ALA A 1 103 ? 2.752 17.563 -0.897 1.00 95.62 103 ALA A C 1
ATOM 807 O O . ALA A 1 103 ? 2.676 16.388 -0.507 1.00 95.62 103 ALA A O 1
ATOM 808 N N . THR A 1 104 ? 3.931 18.113 -1.180 1.00 92.06 104 THR A N 1
ATOM 809 C CA . THR A 1 104 ? 5.203 17.513 -0.748 1.00 92.06 104 THR A CA 1
ATOM 810 C C . THR A 1 104 ? 5.286 17.576 0.776 1.00 92.06 104 THR A C 1
ATOM 812 O O . THR A 1 104 ? 4.909 18.580 1.365 1.00 92.06 104 THR A O 1
ATOM 815 N N . GLY A 1 105 ? 5.759 16.505 1.414 1.00 93.38 105 GLY A N 1
ATOM 816 C CA . GLY A 1 105 ? 5.798 16.396 2.879 1.00 93.38 105 GLY A CA 1
ATOM 817 C C . GLY A 1 105 ? 4.583 15.695 3.498 1.00 93.38 105 GLY A C 1
ATOM 818 O O . GLY A 1 105 ? 4.696 15.173 4.597 1.00 93.38 105 GLY A O 1
ATOM 819 N N . GLU A 1 106 ? 3.480 15.529 2.762 1.00 96.12 106 GLU A N 1
ATOM 820 C CA . GLU A 1 106 ? 2.265 14.836 3.242 1.00 96.12 106 GLU A CA 1
ATOM 821 C C . GLU A 1 106 ? 2.418 13.305 3.394 1.00 96.12 106 GLU A C 1
ATOM 823 O O . GLU A 1 106 ? 1.454 12.598 3.679 1.00 96.12 106 GLU A O 1
ATOM 828 N N . GLY A 1 107 ? 3.617 12.753 3.175 1.00 96.19 107 GLY A N 1
ATOM 829 C CA . GLY A 1 107 ? 3.898 11.326 3.368 1.00 96.19 107 GLY A CA 1
ATOM 830 C C . GLY A 1 107 ? 3.309 10.397 2.300 1.00 96.19 107 GLY A C 1
ATOM 831 O O . GLY A 1 107 ? 2.815 9.326 2.633 1.00 96.19 107 GLY A O 1
ATOM 832 N N . LYS A 1 108 ? 3.381 10.767 1.011 1.00 97.31 108 LYS A N 1
ATOM 833 C CA . LYS A 1 108 ? 2.840 9.974 -0.120 1.00 97.31 108 LYS A CA 1
ATOM 834 C C . LYS A 1 108 ? 3.272 8.500 -0.111 1.00 97.31 108 LYS A C 1
ATOM 836 O O . LYS A 1 108 ? 2.466 7.626 -0.409 1.00 97.31 108 LYS A O 1
ATOM 841 N N . THR A 1 109 ? 4.528 8.232 0.244 1.00 97.44 109 THR A N 1
ATOM 842 C CA . THR A 1 109 ? 5.075 6.870 0.314 1.00 97.44 109 THR A CA 1
ATOM 843 C C . THR A 1 109 ? 4.350 6.034 1.373 1.00 97.44 109 THR A C 1
ATOM 845 O O . THR A 1 109 ? 3.944 4.911 1.094 1.00 97.44 109 THR A O 1
ATOM 848 N N . LEU A 1 110 ? 4.085 6.617 2.546 1.00 98.56 110 LEU A N 1
ATOM 849 C CA . LEU A 1 110 ? 3.316 5.981 3.617 1.00 98.56 110 LEU A CA 1
ATOM 850 C C . LEU A 1 110 ? 1.825 5.849 3.254 1.00 98.56 110 LEU A C 1
ATOM 852 O O . LEU A 1 110 ? 1.192 4.858 3.594 1.00 98.56 110 LEU A O 1
ATOM 856 N N . VAL A 1 111 ? 1.250 6.818 2.536 1.00 98.62 111 VAL A N 1
ATOM 857 C CA . VAL A 1 111 ? -0.147 6.763 2.055 1.00 98.62 111 VAL A CA 1
ATOM 858 C C . VAL A 1 111 ? -0.388 5.549 1.160 1.00 98.62 111 VAL A C 1
ATOM 860 O O . VAL A 1 111 ? -1.428 4.898 1.275 1.00 98.62 111 VAL A O 1
ATOM 863 N N . ALA A 1 112 ? 0.566 5.240 0.278 1.00 98.56 112 ALA A N 1
ATOM 864 C CA . ALA A 1 112 ? 0.441 4.135 -0.663 1.00 98.56 112 ALA A CA 1
ATOM 865 C C . ALA A 1 112 ? 0.248 2.785 0.046 1.00 98.56 112 ALA A C 1
ATOM 867 O O . ALA A 1 112 ? -0.512 1.955 -0.454 1.00 98.56 112 ALA A O 1
ATOM 868 N N . THR A 1 113 ? 0.841 2.587 1.231 1.00 98.81 113 THR A N 1
ATOM 869 C CA . THR A 1 11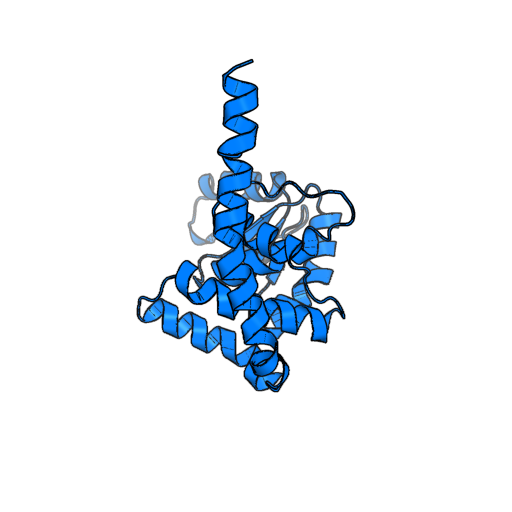3 ? 0.790 1.299 1.944 1.00 98.81 113 THR A CA 1
ATOM 870 C C . THR A 1 113 ? -0.623 0.848 2.287 1.00 98.81 113 THR A C 1
ATOM 872 O O . THR A 1 113 ? -0.906 -0.345 2.236 1.00 98.81 113 THR A O 1
ATOM 875 N N . LEU A 1 114 ? -1.536 1.790 2.538 1.00 98.88 114 LEU A N 1
ATOM 876 C CA . LEU A 1 114 ? -2.946 1.511 2.815 1.00 98.88 114 LEU A CA 1
ATOM 877 C C . LEU A 1 114 ? -3.623 0.814 1.627 1.00 98.88 114 LEU A C 1
ATOM 879 O O . LEU A 1 114 ? -4.219 -0.254 1.764 1.00 98.88 114 LEU A O 1
ATOM 883 N N . ALA A 1 115 ? -3.515 1.424 0.444 1.00 98.75 115 ALA A N 1
ATOM 884 C CA . ALA A 1 115 ? -4.142 0.916 -0.770 1.00 98.75 115 ALA A CA 1
ATOM 885 C C . ALA A 1 115 ? -3.415 -0.322 -1.304 1.00 98.75 115 ALA A C 1
ATOM 887 O O . ALA A 1 115 ? -4.068 -1.251 -1.779 1.00 98.75 115 ALA A O 1
ATOM 888 N N . VAL A 1 116 ? -2.083 -0.349 -1.218 1.00 98.88 116 VAL A N 1
ATOM 889 C CA . VAL A 1 116 ? -1.270 -1.492 -1.644 1.00 98.88 116 VAL A CA 1
ATOM 890 C C . VAL A 1 116 ? -1.625 -2.723 -0.819 1.00 98.88 116 VAL A C 1
ATOM 892 O O . VAL A 1 116 ? -2.006 -3.731 -1.405 1.00 98.88 116 VAL A O 1
ATOM 895 N N . TYR A 1 117 ? -1.608 -2.626 0.516 1.00 98.94 117 TYR A N 1
ATOM 896 C CA . TYR A 1 117 ? -1.964 -3.743 1.392 1.00 98.94 117 TYR A CA 1
ATOM 897 C C . TYR A 1 117 ? -3.362 -4.282 1.083 1.00 98.94 117 TYR A C 1
ATOM 899 O O . TYR A 1 117 ? -3.509 -5.474 0.827 1.00 98.94 117 TYR A O 1
ATOM 907 N N . LEU A 1 118 ? -4.378 -3.407 1.044 1.00 98.88 118 LEU A N 1
ATOM 908 C CA . LEU A 1 118 ? -5.763 -3.814 0.799 1.00 98.88 118 LEU A CA 1
ATOM 909 C C . LEU A 1 118 ? -5.902 -4.588 -0.518 1.00 98.88 118 LEU A C 1
ATOM 911 O O . LEU A 1 118 ? -6.489 -5.665 -0.539 1.00 98.88 118 LEU A O 1
ATOM 915 N N . ASN A 1 119 ? -5.351 -4.066 -1.615 1.00 98.81 119 ASN A N 1
ATOM 916 C CA . ASN A 1 119 ? -5.475 -4.712 -2.923 1.00 98.81 119 ASN A CA 1
ATOM 917 C C . ASN A 1 119 ? -4.617 -5.986 -3.039 1.00 98.81 119 ASN A C 1
ATOM 919 O O . ASN A 1 119 ? -5.036 -6.944 -3.696 1.00 98.81 119 ASN A O 1
ATOM 923 N N . ALA A 1 120 ? -3.470 -6.041 -2.357 1.00 98.75 120 ALA A N 1
ATOM 924 C CA . ALA A 1 120 ? -2.602 -7.217 -2.311 1.00 98.75 120 ALA A CA 1
ATOM 925 C C . ALA A 1 120 ? -3.277 -8.431 -1.644 1.00 98.75 120 ALA A C 1
ATOM 927 O O . ALA A 1 120 ? -2.964 -9.572 -1.978 1.00 98.75 120 ALA A O 1
ATOM 928 N N . LEU A 1 121 ? -4.289 -8.221 -0.789 1.00 98.69 121 LEU A N 1
ATOM 929 C CA . LEU A 1 121 ? -5.080 -9.313 -0.199 1.00 98.69 121 LEU A CA 1
ATOM 930 C C . LEU A 1 121 ? -5.758 -10.215 -1.243 1.00 98.69 121 LEU A C 1
ATOM 932 O O . LEU A 1 121 ? -6.073 -11.364 -0.939 1.00 98.69 121 LEU A O 1
ATOM 936 N N . THR A 1 122 ? -5.959 -9.729 -2.472 1.00 98.12 122 THR A N 1
ATOM 937 C CA . THR A 1 122 ? -6.525 -10.528 -3.571 1.00 98.12 122 THR A CA 1
ATOM 938 C C . THR A 1 122 ? -5.579 -11.606 -4.105 1.00 98.12 122 THR A C 1
ATOM 940 O O . THR A 1 122 ? -6.033 -12.487 -4.833 1.00 98.12 122 THR A O 1
ATOM 943 N N . GLY A 1 123 ? -4.281 -11.538 -3.782 1.00 97.25 123 GLY A N 1
ATOM 944 C CA . GLY A 1 123 ? -3.263 -12.466 -4.281 1.00 97.25 123 GLY A CA 1
ATOM 945 C C . GLY A 1 123 ? -2.942 -12.315 -5.772 1.00 97.25 123 GLY A C 1
ATOM 946 O O . GLY A 1 123 ? -2.358 -13.217 -6.358 1.00 97.25 123 GLY A O 1
ATOM 947 N N . LYS A 1 124 ? -3.344 -11.203 -6.402 1.00 97.81 124 LYS A N 1
ATOM 948 C CA . LYS A 1 124 ? -3.088 -10.921 -7.828 1.00 97.81 124 LYS A CA 1
ATOM 949 C C . LYS A 1 124 ? -1.818 -10.100 -8.084 1.00 97.81 124 LYS A C 1
ATOM 951 O O . LYS A 1 124 ? -1.549 -9.772 -9.234 1.00 97.81 124 LYS A O 1
ATOM 956 N N . GLY A 1 125 ? -1.087 -9.750 -7.026 1.00 97.88 125 GLY A N 1
ATOM 957 C CA . GLY A 1 125 ? 0.043 -8.825 -7.078 1.00 97.88 125 GLY A CA 1
ATOM 958 C C . GLY A 1 125 ? -0.385 -7.354 -7.149 1.00 97.88 125 GLY A C 1
ATOM 959 O O . GLY A 1 125 ? -1.468 -7.010 -7.633 1.00 97.88 125 GLY A O 1
ATOM 960 N N . VAL A 1 126 ? 0.475 -6.467 -6.648 1.00 98.81 126 VAL A N 1
ATOM 961 C CA . VAL A 1 126 ? 0.341 -5.009 -6.775 1.00 98.81 126 VAL A CA 1
ATOM 962 C C . VAL A 1 126 ? 1.661 -4.422 -7.256 1.00 98.81 126 VAL A C 1
ATOM 964 O O . VAL A 1 126 ? 2.682 -4.560 -6.590 1.00 98.81 126 VAL A O 1
ATOM 967 N N . HIS A 1 127 ? 1.633 -3.708 -8.381 1.00 98.81 127 HIS A N 1
ATOM 968 C CA . HIS A 1 127 ? 2.806 -3.006 -8.903 1.00 98.81 127 HIS A CA 1
ATOM 969 C C . HIS A 1 127 ? 2.848 -1.565 -8.389 1.00 98.81 127 HIS A C 1
ATOM 971 O O . HIS A 1 127 ? 1.940 -0.773 -8.656 1.00 98.81 127 HIS A O 1
ATOM 977 N N . VAL A 1 128 ? 3.917 -1.208 -7.681 1.00 98.75 128 VAL A N 1
ATOM 978 C CA . VAL A 1 128 ? 4.180 0.160 -7.227 1.00 98.75 128 VAL A CA 1
ATOM 979 C C . VAL A 1 128 ? 5.249 0.780 -8.118 1.00 98.75 128 VAL A C 1
ATOM 981 O O . VAL A 1 128 ? 6.417 0.396 -8.085 1.00 98.75 128 VAL A O 1
ATOM 984 N N . VAL A 1 129 ? 4.834 1.752 -8.929 1.00 98.62 129 VAL A N 1
ATOM 985 C CA . VAL A 1 129 ? 5.696 2.377 -9.936 1.00 98.62 129 VAL A CA 1
ATOM 986 C C . VAL A 1 129 ? 6.324 3.657 -9.391 1.00 98.62 129 VAL A C 1
ATOM 988 O O . VAL A 1 129 ? 5.614 4.571 -8.966 1.00 98.62 129 VAL A O 1
ATOM 991 N N . THR A 1 130 ? 7.650 3.753 -9.449 1.00 98.25 130 THR A N 1
ATOM 992 C CA . THR A 1 130 ? 8.410 4.967 -9.124 1.00 98.25 130 THR A CA 1
ATOM 993 C C . THR A 1 130 ? 9.142 5.506 -10.357 1.00 98.25 130 THR A C 1
ATOM 995 O O . THR A 1 130 ? 9.129 4.906 -11.433 1.00 98.25 130 THR A O 1
ATOM 998 N N . VAL A 1 131 ? 9.760 6.684 -10.225 1.00 97.19 131 VAL A N 1
ATOM 999 C CA . VAL A 1 131 ? 10.423 7.361 -11.353 1.00 97.19 131 VAL A CA 1
ATOM 1000 C C . VAL A 1 131 ? 11.847 6.865 -11.624 1.00 97.19 131 VAL A C 1
ATOM 1002 O O . VAL A 1 131 ? 12.393 7.170 -12.679 1.00 97.19 131 VAL A O 1
ATOM 1005 N N . ASN A 1 132 ? 12.475 6.149 -10.685 1.00 97.94 132 ASN A N 1
ATOM 1006 C CA . ASN A 1 132 ? 13.816 5.586 -10.856 1.00 97.94 132 ASN A CA 1
ATOM 1007 C C . ASN A 1 132 ? 14.078 4.418 -9.890 1.00 97.94 132 ASN A C 1
ATOM 1009 O O . ASN A 1 132 ? 13.436 4.301 -8.843 1.00 97.94 132 ASN A O 1
ATOM 1013 N N . ASP A 1 133 ? 15.072 3.595 -10.224 1.00 97.19 133 ASP A N 1
ATOM 1014 C CA . ASP A 1 133 ? 15.442 2.394 -9.465 1.00 97.19 133 ASP A CA 1
ATOM 1015 C C . ASP A 1 133 ? 15.845 2.696 -8.018 1.00 97.19 133 ASP A C 1
ATOM 1017 O O . ASP A 1 133 ? 15.576 1.895 -7.124 1.00 97.19 133 ASP A O 1
ATOM 1021 N N . TYR A 1 134 ? 16.460 3.858 -7.765 1.00 97.81 134 TYR A N 1
ATOM 1022 C CA . TYR A 1 134 ? 16.816 4.270 -6.408 1.00 97.81 134 TYR A CA 1
ATOM 1023 C C . TYR A 1 134 ? 15.569 4.420 -5.530 1.00 97.81 134 TYR A C 1
ATOM 1025 O O . TYR A 1 134 ? 15.531 3.885 -4.426 1.00 97.81 134 TYR A O 1
ATOM 1033 N N . LEU A 1 135 ? 14.535 5.107 -6.022 1.00 98.25 135 LEU A N 1
ATOM 1034 C CA . LEU A 1 135 ? 13.286 5.291 -5.287 1.00 98.25 135 LEU A CA 1
ATOM 1035 C C . LEU A 1 135 ? 12.506 3.985 -5.161 1.00 98.25 135 LEU A C 1
ATOM 1037 O O . LEU A 1 135 ? 11.948 3.743 -4.098 1.00 98.25 135 LEU A O 1
ATOM 1041 N N . ALA A 1 136 ? 12.496 3.134 -6.195 1.00 98.31 136 ALA A N 1
ATOM 1042 C CA . ALA A 1 136 ? 11.881 1.806 -6.109 1.00 98.31 136 ALA A CA 1
ATOM 1043 C C . ALA A 1 136 ? 12.510 0.979 -4.977 1.00 98.31 136 ALA A C 1
ATOM 1045 O O . ALA A 1 136 ? 11.803 0.511 -4.084 1.00 98.31 136 ALA A O 1
ATOM 1046 N N . LYS A 1 137 ? 13.845 0.888 -4.961 1.00 98.25 137 LYS A N 1
ATOM 1047 C CA . LYS A 1 137 ? 14.589 0.154 -3.936 1.00 98.25 137 LYS A CA 1
ATOM 1048 C C . LYS A 1 137 ? 14.413 0.760 -2.545 1.00 98.25 137 LYS A C 1
ATOM 1050 O O . LYS A 1 137 ? 14.062 0.044 -1.613 1.00 98.25 137 LYS A O 1
ATOM 1055 N N . ARG A 1 138 ? 14.598 2.077 -2.409 1.00 98.44 138 ARG A N 1
ATOM 1056 C CA . ARG A 1 138 ? 14.436 2.788 -1.132 1.00 98.44 138 ARG A CA 1
ATOM 1057 C C . ARG A 1 138 ? 13.034 2.595 -0.563 1.00 98.44 138 ARG A C 1
ATOM 1059 O O . ARG A 1 138 ? 12.890 2.337 0.625 1.00 98.44 138 ARG A O 1
ATOM 1066 N N . ASP A 1 139 ? 12.000 2.744 -1.389 1.00 98.50 139 ASP A N 1
ATOM 1067 C CA . ASP A 1 139 ? 10.617 2.661 -0.916 1.00 98.50 139 ASP A CA 1
ATOM 1068 C C . ASP A 1 139 ? 10.222 1.221 -0.585 1.00 98.50 139 ASP A C 1
ATOM 1070 O O . ASP A 1 139 ? 9.511 1.017 0.400 1.00 98.50 139 ASP A O 1
ATOM 1074 N N . ARG A 1 140 ? 10.750 0.226 -1.315 1.00 98.06 140 ARG A N 1
ATOM 1075 C CA . ARG A 1 140 ? 10.681 -1.181 -0.902 1.00 98.06 140 ARG A CA 1
ATOM 1076 C C . ARG A 1 140 ? 11.315 -1.379 0.468 1.00 98.06 140 ARG A C 1
ATOM 1078 O O . ARG A 1 140 ? 10.690 -1.982 1.327 1.00 98.06 140 ARG A O 1
ATOM 1085 N N . GLU A 1 141 ? 12.545 -0.911 0.678 1.00 98.44 141 GLU A N 1
ATOM 1086 C CA . GLU A 1 141 ? 13.281 -1.124 1.937 1.00 98.44 141 GLU A CA 1
ATOM 1087 C C . GLU A 1 141 ? 12.611 -0.403 3.112 1.00 98.44 141 GLU A C 1
ATOM 1089 O O . GLU A 1 141 ? 12.597 -0.904 4.233 1.00 98.44 141 GLU A O 1
ATOM 1094 N N . TRP A 1 142 ? 12.017 0.760 2.853 1.00 98.38 142 TRP A N 1
ATOM 1095 C CA . TRP A 1 142 ? 11.409 1.582 3.889 1.00 98.38 142 TRP A CA 1
ATOM 1096 C C . TRP A 1 142 ? 9.975 1.161 4.240 1.00 98.38 142 TRP A C 1
ATOM 1098 O O . TRP A 1 142 ? 9.637 1.097 5.420 1.00 98.38 142 TRP A O 1
ATOM 1108 N N . MET A 1 143 ? 9.121 0.876 3.249 1.00 98.62 143 MET A N 1
ATOM 1109 C CA . MET A 1 143 ? 7.729 0.453 3.488 1.00 98.62 143 MET A CA 1
ATOM 1110 C C . MET A 1 143 ? 7.577 -1.065 3.633 1.00 98.62 143 MET A C 1
ATOM 1112 O O . MET A 1 143 ? 6.590 -1.517 4.212 1.00 98.62 143 MET A O 1
ATOM 1116 N N . GLY A 1 144 ? 8.545 -1.845 3.144 1.00 98.31 144 GLY A N 1
ATOM 1117 C CA . GLY A 1 144 ? 8.596 -3.307 3.229 1.00 98.31 144 GLY A CA 1
ATOM 1118 C C . GLY A 1 144 ? 8.273 -3.878 4.606 1.00 98.31 144 GLY A C 1
ATOM 1119 O O . GLY A 1 144 ? 7.374 -4.717 4.682 1.00 98.31 144 GLY A O 1
ATOM 1120 N N . PRO A 1 145 ? 8.864 -3.352 5.697 1.00 98.69 145 PRO A N 1
ATOM 1121 C CA . PRO A 1 145 ? 8.593 -3.836 7.046 1.00 98.69 145 PRO A CA 1
ATOM 1122 C C . PRO A 1 145 ? 7.111 -3.816 7.448 1.00 98.69 145 PRO A C 1
ATOM 1124 O O . PRO A 1 145 ? 6.693 -4.646 8.250 1.00 98.69 145 PRO A O 1
ATOM 1127 N N . ILE A 1 146 ? 6.287 -2.913 6.892 1.00 98.75 146 ILE A N 1
ATOM 1128 C CA . ILE A 1 146 ? 4.833 -2.915 7.138 1.00 98.75 146 ILE A CA 1
ATOM 1129 C C . ILE A 1 146 ? 4.182 -4.144 6.497 1.00 98.75 146 ILE A C 1
ATOM 1131 O O . ILE A 1 146 ? 3.373 -4.819 7.134 1.00 98.75 146 ILE A O 1
ATOM 1135 N N . TYR A 1 147 ? 4.510 -4.428 5.236 1.00 98.75 147 TYR A N 1
ATOM 1136 C CA . TYR A 1 147 ? 3.923 -5.544 4.495 1.00 98.75 147 TYR A CA 1
ATOM 1137 C C . TYR A 1 147 ? 4.397 -6.889 5.050 1.00 98.75 147 TYR A C 1
ATOM 1139 O O . TYR A 1 147 ? 3.574 -7.771 5.286 1.00 98.75 147 TYR A O 1
ATOM 1147 N N . GLU A 1 148 ? 5.695 -7.010 5.332 1.00 98.75 148 GLU A N 1
ATOM 1148 C CA . GLU A 1 148 ? 6.322 -8.218 5.876 1.00 98.75 148 GLU A CA 1
ATOM 1149 C C . GLU A 1 148 ? 5.788 -8.544 7.275 1.00 98.75 148 GLU A C 1
ATOM 1151 O O . GLU A 1 148 ? 5.438 -9.692 7.549 1.00 98.75 148 GLU A O 1
ATOM 1156 N N . PHE A 1 149 ? 5.620 -7.532 8.140 1.00 98.81 149 PHE A N 1
ATOM 1157 C CA . PHE A 1 149 ? 4.972 -7.705 9.445 1.00 98.81 149 PHE A CA 1
ATOM 1158 C C . PHE A 1 149 ? 3.542 -8.246 9.312 1.00 98.81 149 PHE A C 1
ATOM 1160 O O . PHE A 1 149 ? 3.091 -9.060 10.117 1.00 98.81 149 PHE A O 1
ATOM 1167 N N . LEU A 1 150 ? 2.822 -7.811 8.276 1.00 98.75 150 LEU A N 1
ATOM 1168 C CA . LEU A 1 150 ? 1.475 -8.280 7.962 1.00 98.75 150 LEU A CA 1
ATOM 1169 C C . LEU A 1 150 ? 1.468 -9.561 7.109 1.00 98.75 150 LEU A C 1
ATOM 1171 O O . LEU A 1 150 ? 0.410 -9.963 6.627 1.00 98.75 150 LEU A O 1
ATOM 1175 N N . GLY A 1 151 ? 2.612 -10.224 6.932 1.00 98.31 151 GLY A N 1
ATOM 1176 C CA . GLY A 1 151 ? 2.719 -11.514 6.249 1.00 98.31 151 GLY A CA 1
ATOM 1177 C C . GLY A 1 151 ? 2.537 -11.455 4.732 1.00 98.31 151 GLY A C 1
ATOM 1178 O O . GLY A 1 151 ? 2.176 -12.467 4.131 1.00 98.31 151 GLY A O 1
ATOM 1179 N N . LEU A 1 152 ? 2.738 -10.289 4.114 1.00 98.75 152 LEU A N 1
ATOM 1180 C CA . LEU A 1 152 ? 2.814 -10.148 2.662 1.00 98.75 152 LEU A CA 1
ATOM 1181 C C . LEU A 1 152 ? 4.269 -10.194 2.195 1.00 98.75 152 LEU A C 1
ATOM 1183 O O . LEU A 1 152 ? 5.173 -9.688 2.859 1.00 98.75 152 LEU A O 1
ATOM 1187 N N . THR A 1 153 ? 4.474 -10.772 1.020 1.00 98.75 153 THR A N 1
ATOM 1188 C CA . THR A 1 153 ? 5.760 -10.772 0.322 1.00 98.75 153 THR A CA 1
ATOM 1189 C C . THR A 1 153 ? 5.923 -9.496 -0.499 1.00 98.75 153 THR A C 1
ATOM 1191 O O . THR A 1 153 ? 4.971 -8.989 -1.094 1.00 98.75 153 THR A O 1
ATOM 1194 N N . ILE A 1 154 ? 7.140 -8.960 -0.526 1.00 98.69 154 ILE A N 1
ATOM 1195 C CA . ILE A 1 154 ? 7.475 -7.750 -1.272 1.00 98.69 154 ILE A CA 1
ATOM 1196 C C . ILE A 1 154 ? 8.836 -7.900 -1.937 1.00 98.69 154 ILE A C 1
ATOM 1198 O O . ILE A 1 154 ? 9.796 -8.354 -1.310 1.00 98.69 154 ILE A O 1
ATOM 1202 N N . ASP A 1 155 ? 8.942 -7.431 -3.176 1.00 98.44 155 ASP A N 1
ATOM 1203 C CA . ASP A 1 155 ? 10.228 -7.308 -3.846 1.00 98.44 155 ASP A CA 1
ATOM 1204 C C . ASP A 1 155 ? 10.310 -6.082 -4.761 1.00 98.44 155 ASP A C 1
ATOM 1206 O O . ASP A 1 155 ? 9.368 -5.293 -4.878 1.00 98.44 155 ASP A O 1
ATOM 1210 N N . THR A 1 156 ? 11.466 -5.896 -5.396 1.00 98.38 156 THR A N 1
ATOM 1211 C CA . THR A 1 156 ? 11.698 -4.841 -6.381 1.00 98.38 156 THR A CA 1
ATOM 1212 C C . THR A 1 156 ? 12.384 -5.394 -7.626 1.00 98.38 156 THR A C 1
ATOM 1214 O O . THR A 1 156 ? 13.326 -6.174 -7.528 1.00 98.38 156 THR A O 1
ATOM 1217 N N . ILE A 1 157 ? 11.959 -4.933 -8.800 1.00 98.25 157 ILE A N 1
ATOM 1218 C CA . ILE A 1 157 ? 12.695 -5.121 -10.054 1.00 98.25 157 ILE A CA 1
ATOM 1219 C C . ILE A 1 157 ? 13.636 -3.933 -10.273 1.00 98.25 157 ILE A C 1
ATOM 1221 O O . ILE A 1 157 ? 13.275 -2.784 -10.006 1.00 98.25 157 ILE A O 1
ATOM 1225 N N . GLN A 1 158 ? 14.853 -4.215 -10.732 1.00 96.44 158 GLN A N 1
ATOM 1226 C CA . GLN A 1 158 ? 15.869 -3.223 -11.083 1.00 96.44 158 GLN A CA 1
ATOM 1227 C C . GLN A 1 158 ? 16.423 -3.517 -12.478 1.00 96.44 158 GLN A C 1
ATOM 1229 O O . GLN A 1 158 ? 16.300 -4.634 -12.985 1.00 96.44 158 GLN A O 1
ATOM 1234 N N . HIS A 1 159 ? 17.089 -2.536 -13.085 1.00 93.94 159 HIS A N 1
ATOM 1235 C CA . HIS A 1 159 ? 17.658 -2.677 -14.425 1.00 93.94 159 HIS A CA 1
ATOM 1236 C C . HIS A 1 159 ? 18.535 -3.934 -14.598 1.00 93.94 159 HIS A C 1
ATOM 1238 O O . HIS A 1 159 ? 18.429 -4.648 -15.595 1.00 93.94 159 HIS A O 1
ATOM 1244 N N . ASN A 1 160 ? 19.371 -4.242 -13.603 1.00 93.62 160 ASN A N 1
ATOM 1245 C CA . ASN A 1 160 ? 20.294 -5.378 -13.616 1.00 93.62 160 ASN A CA 1
ATOM 1246 C C . ASN A 1 160 ? 19.698 -6.688 -13.068 1.00 93.62 160 ASN A C 1
ATOM 1248 O O . ASN A 1 160 ? 20.440 -7.662 -12.950 1.00 93.62 160 ASN A O 1
ATOM 1252 N N . SER A 1 161 ? 18.400 -6.731 -12.740 1.00 96.38 161 SER A N 1
ATOM 1253 C CA . SER A 1 161 ? 17.744 -7.958 -12.281 1.00 96.38 161 SER A CA 1
ATOM 1254 C C . SER A 1 161 ? 17.752 -9.023 -13.376 1.00 96.38 161 SER A C 1
ATOM 1256 O O . SER A 1 161 ? 17.252 -8.806 -14.489 1.00 96.38 161 SER A O 1
ATOM 1258 N N . SER A 1 162 ? 18.282 -10.192 -13.029 1.00 97.00 162 SER A N 1
ATOM 1259 C CA . SER A 1 162 ? 18.195 -11.422 -13.810 1.00 97.00 162 SER A CA 1
ATOM 1260 C C . SER A 1 162 ? 16.740 -11.857 -14.022 1.00 97.00 162 SER A C 1
ATOM 1262 O O . SER A 1 162 ? 15.814 -11.396 -13.354 1.00 97.00 162 SER A O 1
ATOM 1264 N N . GLN A 1 163 ? 16.524 -12.778 -14.961 1.00 95.25 163 GLN A N 1
ATOM 1265 C CA . GLN A 1 163 ? 15.191 -13.313 -15.243 1.00 95.25 163 GLN A CA 1
ATOM 1266 C C . GLN A 1 163 ? 14.572 -14.011 -14.022 1.00 95.25 163 GLN A C 1
ATOM 1268 O O . GLN A 1 163 ? 13.399 -13.799 -13.733 1.00 95.25 163 GLN A O 1
ATOM 1273 N N . GLU A 1 164 ? 15.369 -14.770 -13.268 1.00 96.31 164 GLU A N 1
ATOM 1274 C CA . GLU A 1 164 ? 14.922 -15.448 -12.044 1.00 96.31 164 GLU A CA 1
ATOM 1275 C C . GLU A 1 164 ? 14.563 -14.453 -10.931 1.00 96.31 164 GLU A C 1
ATOM 1277 O O . GLU A 1 164 ? 13.580 -14.636 -10.215 1.00 96.31 164 GLU A O 1
ATOM 1282 N N . GLU A 1 165 ? 15.330 -13.368 -10.781 1.00 97.88 165 GLU A N 1
ATOM 1283 C CA . GLU A 1 165 ? 14.999 -12.291 -9.840 1.00 97.88 165 GLU A CA 1
ATOM 1284 C C . GLU A 1 165 ? 13.685 -11.607 -10.205 1.00 97.88 165 GLU A C 1
ATOM 1286 O O . GLU A 1 16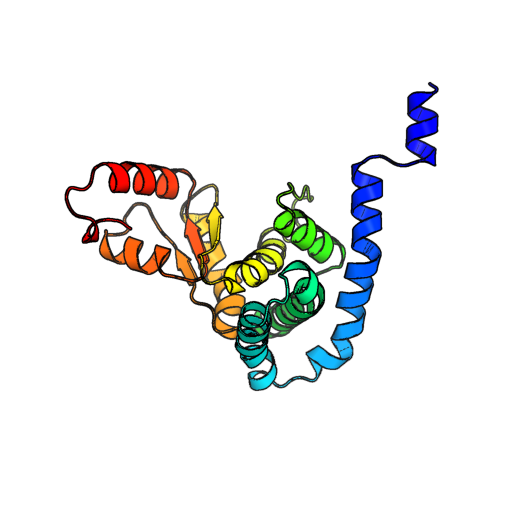5 ? 12.864 -11.374 -9.323 1.00 97.88 165 GLU A O 1
ATOM 1291 N N . ARG A 1 166 ? 13.442 -11.353 -11.495 1.00 98.19 166 ARG A N 1
ATOM 1292 C CA . ARG A 1 166 ? 12.172 -10.776 -11.954 1.00 98.19 166 ARG A CA 1
ATOM 1293 C C . ARG A 1 166 ? 11.003 -11.716 -11.688 1.00 98.19 166 ARG A C 1
ATOM 1295 O O . ARG A 1 166 ? 10.037 -11.278 -11.078 1.00 98.19 166 ARG A O 1
ATOM 1302 N N . GLN A 1 167 ? 11.117 -12.999 -12.037 1.00 97.69 167 GLN A N 1
ATOM 1303 C CA . GLN A 1 167 ? 10.079 -13.998 -11.745 1.00 97.69 167 GLN A CA 1
ATOM 1304 C C . GLN A 1 167 ? 9.724 -14.043 -10.253 1.00 97.69 167 GLN A C 1
ATOM 1306 O O . GLN A 1 167 ? 8.550 -14.059 -9.890 1.00 97.69 167 GLN A O 1
ATOM 1311 N N . ARG A 1 168 ? 10.728 -14.012 -9.365 1.00 97.94 168 ARG A N 1
ATOM 1312 C CA . ARG A 1 168 ? 10.486 -13.941 -7.914 1.00 97.94 168 ARG A CA 1
ATOM 1313 C C . ARG A 1 168 ? 9.811 -12.634 -7.501 1.00 97.94 168 ARG A C 1
ATOM 1315 O O . ARG A 1 168 ? 8.908 -12.652 -6.664 1.00 97.94 168 ARG A O 1
ATOM 1322 N N . ALA A 1 169 ? 10.217 -11.518 -8.099 1.00 98.38 169 ALA A N 1
ATOM 1323 C CA . ALA A 1 169 ? 9.668 -10.213 -7.772 1.00 98.38 169 ALA A CA 1
ATOM 1324 C C . ALA A 1 169 ? 8.200 -10.062 -8.196 1.00 98.38 169 ALA A C 1
ATOM 1326 O O . ALA A 1 169 ? 7.402 -9.549 -7.413 1.00 98.38 169 ALA A O 1
ATOM 1327 N N . TYR A 1 170 ? 7.817 -10.545 -9.381 1.00 98.38 170 TYR A N 1
ATOM 1328 C CA . TYR A 1 170 ? 6.422 -10.560 -9.845 1.00 98.38 170 TYR A CA 1
ATOM 1329 C C . TYR A 1 170 ? 5.557 -11.609 -9.134 1.00 98.38 170 TYR A C 1
ATOM 1331 O O . TYR A 1 170 ? 4.346 -11.431 -9.024 1.00 98.38 170 TYR A O 1
ATOM 1339 N N . ALA A 1 171 ? 6.160 -12.677 -8.600 1.00 98.12 171 ALA A N 1
ATOM 1340 C CA . ALA A 1 171 ? 5.463 -13.650 -7.757 1.00 98.12 171 ALA A CA 1
ATOM 1341 C C . ALA A 1 171 ? 5.167 -13.135 -6.332 1.00 98.12 171 ALA A C 1
ATOM 1343 O O . ALA A 1 171 ? 4.454 -13.805 -5.583 1.00 98.12 171 ALA A O 1
ATOM 1344 N N . SER A 1 172 ? 5.712 -11.977 -5.942 1.00 98.69 172 SER A N 1
ATOM 1345 C CA . SER A 1 172 ? 5.447 -11.360 -4.638 1.00 98.69 172 SER A CA 1
ATOM 1346 C C . SER A 1 172 ? 4.071 -10.681 -4.595 1.00 98.69 172 SER A C 1
ATOM 1348 O O . SER A 1 172 ? 3.546 -10.233 -5.613 1.00 98.69 172 SER A O 1
ATOM 1350 N N . ASP A 1 173 ? 3.483 -10.541 -3.402 1.00 98.81 173 ASP A N 1
ATOM 1351 C CA . ASP A 1 173 ? 2.208 -9.829 -3.223 1.00 98.81 173 ASP A CA 1
ATOM 1352 C C . ASP A 1 173 ? 2.330 -8.342 -3.636 1.00 98.81 173 ASP A C 1
ATOM 1354 O O . ASP A 1 173 ? 1.353 -7.736 -4.088 1.00 98.81 173 ASP A O 1
ATOM 1358 N N . VAL A 1 174 ? 3.526 -7.755 -3.492 1.00 98.88 174 VAL A N 1
ATOM 1359 C CA . VAL A 1 174 ? 3.857 -6.375 -3.880 1.00 98.88 174 VAL A CA 1
ATOM 1360 C C . VAL A 1 174 ? 5.182 -6.326 -4.647 1.00 98.88 174 VAL A C 1
ATOM 1362 O O . VAL A 1 174 ? 6.203 -6.815 -4.168 1.00 98.88 174 VAL A O 1
ATOM 1365 N N . THR A 1 175 ? 5.196 -5.647 -5.792 1.00 98.88 175 THR A N 1
ATOM 1366 C CA . THR A 1 175 ? 6.392 -5.468 -6.627 1.00 98.88 175 THR A CA 1
ATOM 1367 C C . THR A 1 175 ? 6.648 -3.984 -6.859 1.00 98.88 175 THR A C 1
ATOM 1369 O O . THR A 1 175 ? 5.824 -3.286 -7.452 1.00 98.88 175 THR A O 1
ATOM 1372 N N . TYR A 1 176 ? 7.795 -3.482 -6.412 1.00 98.81 176 TYR A N 1
ATOM 1373 C CA . TYR A 1 176 ? 8.267 -2.134 -6.734 1.00 98.81 176 TYR A CA 1
ATOM 1374 C C . TYR A 1 176 ? 9.083 -2.142 -8.029 1.00 98.81 176 TYR A C 1
ATOM 1376 O O . TYR A 1 176 ? 9.805 -3.093 -8.314 1.00 98.81 176 TYR A O 1
ATOM 1384 N N . GLY A 1 177 ? 9.000 -1.073 -8.813 1.00 98.62 177 GLY A N 1
ATOM 1385 C CA . GLY A 1 177 ? 9.784 -0.945 -10.040 1.00 98.62 177 GLY A CA 1
ATOM 1386 C C . GLY A 1 177 ? 9.569 0.391 -10.732 1.00 98.62 177 GLY A C 1
ATOM 1387 O O . GLY A 1 177 ? 8.805 1.237 -10.264 1.00 98.62 177 GLY A O 1
ATOM 1388 N N . THR A 1 178 ? 10.233 0.588 -11.865 1.00 98.69 178 THR A N 1
ATOM 1389 C CA . THR A 1 178 ? 10.003 1.759 -12.718 1.00 98.69 178 THR A CA 1
ATOM 1390 C C . THR A 1 178 ? 9.070 1.415 -13.867 1.00 98.69 178 THR A C 1
ATOM 1392 O O . THR A 1 178 ? 8.900 0.254 -14.238 1.00 98.69 178 THR A O 1
ATOM 1395 N N . ASN A 1 179 ? 8.468 2.440 -14.464 1.00 97.88 179 ASN A N 1
ATOM 1396 C CA . ASN A 1 179 ? 7.636 2.283 -15.655 1.00 97.88 179 ASN A CA 1
ATOM 1397 C C . ASN A 1 179 ? 8.389 1.594 -16.808 1.00 97.88 179 ASN A C 1
ATOM 1399 O O . ASN A 1 179 ? 7.795 0.785 -17.517 1.00 97.88 179 ASN A O 1
ATOM 1403 N N . ASN A 1 180 ? 9.680 1.896 -16.972 1.00 97.62 180 ASN A N 1
ATOM 1404 C CA . ASN A 1 180 ? 10.529 1.283 -17.986 1.00 97.62 180 ASN A CA 1
ATOM 1405 C C . ASN A 1 180 ? 10.683 -0.217 -17.736 1.00 97.62 180 ASN A C 1
ATOM 1407 O O . ASN A 1 180 ? 10.475 -0.998 -18.659 1.00 97.62 180 ASN A O 1
ATOM 1411 N N . GLU A 1 181 ? 10.990 -0.623 -16.502 1.00 98.31 181 GLU A N 1
ATOM 1412 C CA . GLU A 1 181 ? 11.194 -2.038 -16.178 1.00 98.31 181 GLU A CA 1
ATOM 1413 C C . GLU A 1 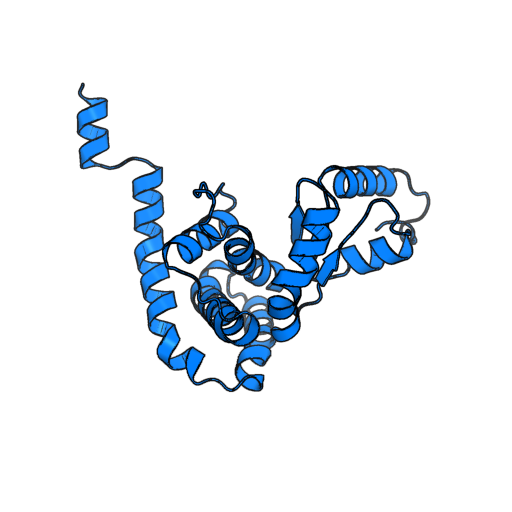181 ? 9.918 -2.860 -16.396 1.00 98.31 181 GLU A C 1
ATOM 1415 O O . GLU A 1 181 ? 9.947 -3.828 -17.156 1.00 98.31 181 GLU A O 1
ATOM 1420 N N . PHE A 1 182 ? 8.777 -2.411 -15.857 1.00 98.56 182 PHE A N 1
ATOM 1421 C CA . PHE A 1 182 ? 7.484 -3.066 -16.091 1.00 98.56 182 PHE A CA 1
ATOM 1422 C C . PHE A 1 182 ? 7.118 -3.122 -17.582 1.00 98.56 182 PHE A C 1
ATOM 1424 O O . PHE A 1 182 ? 6.640 -4.141 -18.080 1.00 98.56 182 PHE A O 1
ATOM 1431 N N . GLY A 1 183 ? 7.348 -2.029 -18.315 1.00 98.12 183 GLY A N 1
ATOM 1432 C CA . GLY A 1 183 ? 7.049 -1.954 -19.743 1.00 98.12 183 GLY A CA 1
ATOM 1433 C C . GLY A 1 183 ? 7.904 -2.910 -20.578 1.00 98.12 183 GLY A C 1
ATOM 1434 O O . GLY A 1 183 ? 7.377 -3.626 -21.429 1.00 98.12 183 GLY A O 1
ATOM 1435 N N . PHE A 1 184 ? 9.215 -2.958 -20.334 1.00 97.56 184 PHE A N 1
ATOM 1436 C CA . PHE A 1 184 ? 10.119 -3.844 -21.068 1.00 97.56 184 PHE A CA 1
ATOM 1437 C C . PHE A 1 184 ? 9.951 -5.316 -20.695 1.00 97.56 184 PHE A C 1
ATOM 1439 O O . PHE A 1 184 ? 10.14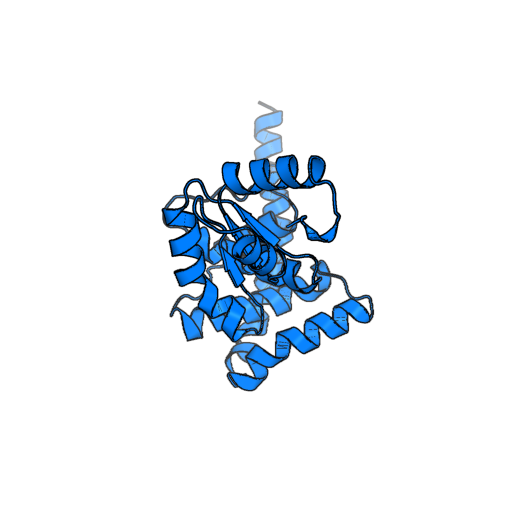6 -6.170 -21.559 1.00 97.56 184 PHE A O 1
ATOM 1446 N N . ASP A 1 185 ? 9.594 -5.630 -19.451 1.00 98.06 185 ASP A N 1
ATOM 1447 C CA . ASP A 1 185 ? 9.215 -6.990 -19.053 1.00 98.06 185 ASP A CA 1
ATOM 1448 C C . ASP A 1 185 ? 7.971 -7.452 -19.809 1.00 98.06 185 ASP A C 1
ATOM 1450 O O . ASP A 1 185 ? 8.022 -8.471 -20.496 1.00 98.06 185 ASP A O 1
ATOM 1454 N N . TYR A 1 186 ? 6.913 -6.633 -19.828 1.00 98.19 186 TYR A N 1
ATOM 1455 C CA . TYR A 1 186 ? 5.710 -6.926 -20.606 1.00 98.19 186 TYR A CA 1
ATOM 1456 C C . TYR A 1 186 ? 6.023 -7.170 -22.091 1.00 98.19 186 TYR A C 1
ATOM 1458 O O . TYR A 1 186 ? 5.527 -8.125 -22.690 1.00 98.19 186 TYR A O 1
ATOM 1466 N N . LEU A 1 187 ? 6.865 -6.338 -22.710 1.00 98.00 187 LEU A N 1
ATOM 1467 C CA . LEU A 1 187 ? 7.261 -6.541 -24.107 1.00 98.00 187 LEU A CA 1
ATOM 1468 C C . LEU A 1 187 ? 8.044 -7.849 -24.298 1.00 98.00 187 LEU A C 1
ATOM 1470 O O . LEU A 1 187 ? 7.785 -8.573 -25.259 1.00 98.00 187 LEU A O 1
ATOM 1474 N N . ARG A 1 188 ? 8.970 -8.184 -23.388 1.00 96.31 188 ARG A N 1
ATOM 1475 C CA . ARG A 1 188 ? 9.745 -9.435 -23.442 1.00 96.31 188 ARG A CA 1
ATOM 1476 C C . ARG A 1 188 ? 8.862 -10.669 -23.287 1.00 96.31 188 ARG A C 1
ATOM 1478 O O . ARG A 1 188 ? 9.020 -11.601 -24.073 1.00 96.31 188 ARG A O 1
ATOM 1485 N N . ASP A 1 189 ? 7.883 -10.649 -22.388 1.00 97.19 189 ASP A N 1
ATOM 1486 C CA . ASP A 1 189 ? 6.935 -11.754 -22.174 1.00 97.19 189 ASP A CA 1
ATOM 1487 C C . ASP A 1 189 ? 6.073 -12.083 -23.397 1.00 97.19 189 ASP A C 1
ATOM 1489 O O . ASP A 1 189 ? 5.583 -13.210 -23.551 1.00 97.19 189 ASP A O 1
AT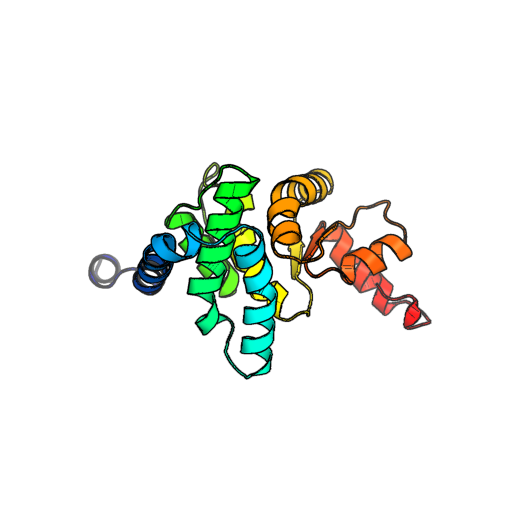OM 1493 N N . ASN A 1 190 ? 5.892 -11.109 -24.289 1.00 96.81 190 ASN A N 1
ATOM 1494 C CA . ASN A 1 190 ? 5.194 -11.286 -25.560 1.00 96.81 190 ASN A CA 1
ATOM 1495 C C . ASN A 1 190 ? 6.119 -11.752 -26.700 1.00 96.81 190 ASN A C 1
ATOM 1497 O O . ASN A 1 190 ? 5.639 -12.038 -27.794 1.00 96.81 190 ASN A O 1
ATOM 1501 N N . MET A 1 191 ? 7.427 -11.870 -26.450 1.00 95.69 191 MET A N 1
ATOM 1502 C CA . MET A 1 191 ? 8.430 -12.352 -27.409 1.00 95.69 191 MET A CA 1
ATOM 1503 C C . MET A 1 191 ? 9.059 -13.700 -27.022 1.00 95.69 191 MET A C 1
ATOM 1505 O O . MET A 1 191 ? 9.784 -14.286 -27.832 1.00 95.69 191 MET A O 1
ATOM 1509 N N . VAL A 1 192 ? 8.823 -14.208 -25.805 1.00 94.81 192 VAL A N 1
ATOM 1510 C CA . VAL A 1 192 ? 9.381 -15.500 -25.372 1.00 94.81 192 VAL A CA 1
ATOM 1511 C C . VAL A 1 192 ? 8.809 -16.674 -26.167 1.00 94.81 192 VAL A C 1
ATOM 1513 O O . VAL A 1 192 ? 7.658 -16.665 -26.602 1.00 94.81 192 VAL A O 1
ATOM 1516 N N . ARG A 1 193 ? 9.616 -17.730 -26.324 1.00 94.62 193 ARG A N 1
ATOM 1517 C CA . ARG A 1 193 ? 9.206 -18.962 -27.021 1.00 94.62 193 ARG A CA 1
ATOM 1518 C C . ARG A 1 193 ? 8.496 -19.954 -26.104 1.00 94.62 193 ARG A C 1
ATOM 1520 O O . ARG A 1 193 ? 7.704 -20.761 -26.582 1.00 94.62 193 ARG A O 1
ATOM 1527 N N . HIS A 1 194 ? 8.777 -19.897 -24.804 1.00 94.25 194 HIS A N 1
ATOM 1528 C CA . HIS A 1 194 ? 8.201 -20.790 -23.803 1.00 94.25 194 HIS A CA 1
ATOM 1529 C C . HIS A 1 194 ? 7.555 -19.987 -22.675 1.00 94.25 194 HIS A C 1
ATOM 1531 O O . HIS A 1 194 ? 8.124 -19.012 -22.197 1.00 94.25 194 HIS A O 1
ATOM 1537 N N . VAL A 1 195 ? 6.385 -20.432 -22.206 1.00 92.25 195 VAL A N 1
ATOM 1538 C CA . VAL A 1 195 ? 5.636 -19.763 -21.124 1.00 92.25 195 VAL A CA 1
ATOM 1539 C C . VAL A 1 195 ? 6.451 -19.678 -19.831 1.00 92.25 195 VAL A C 1
ATOM 1541 O O . VAL A 1 195 ? 6.356 -18.685 -19.124 1.00 92.25 195 VAL A O 1
ATOM 1544 N N . SER A 1 196 ? 7.308 -20.665 -19.559 1.00 92.62 196 SER A N 1
ATOM 1545 C CA . SER A 1 196 ? 8.193 -20.688 -18.385 1.00 92.62 196 SER A CA 1
ATOM 1546 C C . SER A 1 196 ? 9.247 -19.577 -18.362 1.00 92.62 196 SER A C 1
ATOM 1548 O O . SER A 1 196 ? 9.914 -19.398 -17.350 1.00 92.62 196 SER A O 1
ATOM 1550 N N . GLN A 1 197 ? 9.435 -18.864 -19.475 1.00 90.75 197 GLN A N 1
ATOM 1551 C CA . GLN A 1 197 ? 10.342 -17.723 -19.573 1.00 90.75 197 GLN A CA 1
ATOM 1552 C C . GLN A 1 197 ? 9.639 -16.392 -19.280 1.00 90.75 197 GLN A C 1
ATOM 1554 O O . GLN A 1 197 ? 10.311 -15.366 -19.238 1.00 90.75 197 GLN A O 1
ATOM 1559 N N . ARG A 1 198 ? 8.313 -16.381 -19.109 1.00 94.12 198 ARG A N 1
ATOM 1560 C CA . ARG A 1 198 ? 7.619 -15.162 -18.690 1.00 94.12 198 ARG A CA 1
ATOM 1561 C C . ARG A 1 198 ? 7.976 -14.805 -17.256 1.00 94.12 198 ARG A C 1
ATOM 1563 O O . ARG A 1 198 ? 8.294 -15.707 -16.470 1.00 94.12 198 ARG A O 1
ATOM 1570 N N . VAL A 1 199 ? 7.951 -13.514 -16.956 1.00 92.62 199 VAL A N 1
ATOM 1571 C CA . VAL A 1 199 ? 8.105 -12.992 -15.596 1.00 92.62 199 VAL A CA 1
ATOM 1572 C C . VAL A 1 199 ? 6.759 -12.730 -14.938 1.00 92.62 199 VAL A C 1
ATOM 1574 O O . VAL A 1 199 ? 5.742 -12.578 -15.650 1.00 92.62 199 VAL A O 1
#